Protein AF-A0A7W3N1C1-F1 (afdb_monomer_lite)

Organism: NCBI:txid1411118

pLDDT: mean 76.34, std 24.9, range [25.42, 98.81]

Secondary structure (DSSP, 8-state):
-------SEEE-TTTTGGGGTSHHHHHHHHHHHHHHHHHTTT----TT-----SSPPS--SEEE-S--SGGGEEEESS-EEE--GGG-EEE-HHHHHHHHHHHHTT--SSGGG--TTHHHHHHHHHHHHT--HHHHHHHHHHHHHHHHHHHHHHHHHHHTT-TTHHHHHHHHHHHHHHHHHHS-PPP------PPPP------------------------

Radius of gyration: 26.87 Å; chains: 1; bounding box: 92×45×70 Å

Structure (mmCIF, N/CA/C/O backbone):
data_AF-A0A7W3N1C1-F1
#
_entry.id   AF-A0A7W3N1C1-F1
#
loop_
_atom_site.group_PDB
_atom_site.id
_atom_site.type_symbol
_atom_site.label_atom_id
_atom_site.label_alt_id
_atom_site.label_comp_id
_atom_site.label_asym_id
_atom_site.label_entity_id
_atom_site.label_seq_id
_atom_site.pdbx_PDB_ins_code
_atom_site.Cartn_x
_atom_site.Cartn_y
_atom_site.Cartn_z
_atom_site.occupancy
_atom_site.B_iso_or_equiv
_atom_site.auth_seq_id
_atom_site.auth_comp_id
_atom_site.auth_asym_id
_atom_site.auth_atom_id
_atom_site.pdbx_PDB_model_num
ATOM 1 N N . MET A 1 1 ? 4.372 27.132 13.891 1.00 33.16 1 MET A N 1
ATOM 2 C CA . MET A 1 1 ? 5.657 26.559 14.343 1.00 33.16 1 MET A CA 1
ATOM 3 C C . MET A 1 1 ? 5.357 25.175 14.924 1.00 33.16 1 MET A C 1
ATOM 5 O O . MET A 1 1 ? 4.845 25.101 16.029 1.00 33.16 1 MET A O 1
ATOM 9 N N . LYS A 1 2 ? 5.502 24.094 14.142 1.00 36.19 2 LYS A N 1
ATOM 10 C CA . LYS A 1 2 ? 5.253 22.709 14.596 1.00 36.19 2 LYS A CA 1
ATOM 11 C C . LYS A 1 2 ? 6.600 21.995 14.702 1.00 36.19 2 LYS A C 1
ATOM 13 O O . LYS A 1 2 ? 7.108 21.492 13.707 1.00 36.19 2 LYS A O 1
ATOM 18 N N . TYR A 1 3 ? 7.174 21.995 15.900 1.00 29.88 3 TYR A N 1
ATOM 19 C CA . TYR A 1 3 ? 8.257 21.087 16.256 1.00 29.88 3 TYR A CA 1
ATOM 20 C C . TYR A 1 3 ? 7.619 19.753 16.631 1.00 29.88 3 TYR A C 1
ATOM 22 O O . TYR A 1 3 ? 7.054 19.606 17.710 1.00 29.88 3 TYR A O 1
ATOM 30 N N . TRP A 1 4 ? 7.661 18.802 15.710 1.00 36.09 4 TRP A N 1
ATOM 31 C CA . TRP A 1 4 ? 7.607 17.394 16.064 1.00 36.09 4 TRP A CA 1
ATOM 32 C C . TRP A 1 4 ? 9.065 16.941 16.127 1.00 36.09 4 TRP A C 1
ATOM 34 O O . TRP A 1 4 ? 9.872 17.343 15.286 1.00 36.09 4 TRP A O 1
ATOM 44 N N . ALA A 1 5 ? 9.430 16.195 17.167 1.00 37.00 5 ALA A N 1
ATOM 45 C CA . ALA A 1 5 ? 10.731 15.553 17.228 1.00 37.00 5 ALA A CA 1
ATOM 46 C C . ALA A 1 5 ? 10.927 14.781 15.920 1.00 37.00 5 ALA A C 1
ATOM 48 O O . ALA A 1 5 ? 10.091 13.948 15.579 1.00 37.00 5 ALA A O 1
ATOM 49 N N . SER A 1 6 ? 11.979 15.119 15.173 1.00 43.28 6 SER A N 1
ATOM 50 C CA . SER A 1 6 ? 12.334 14.418 13.945 1.00 43.28 6 SER A CA 1
ATOM 51 C C . SER A 1 6 ? 12.502 12.942 14.322 1.00 43.28 6 SER A C 1
ATOM 53 O O . SER A 1 6 ? 13.431 12.639 15.074 1.00 43.28 6 SER A O 1
ATOM 55 N N . PRO A 1 7 ? 11.635 12.011 13.889 1.00 52.56 7 PRO A N 1
ATOM 56 C CA . PRO A 1 7 ? 11.903 10.603 14.046 1.00 52.56 7 PRO A CA 1
ATOM 57 C C . PRO A 1 7 ? 13.219 10.403 13.320 1.00 52.56 7 PRO A C 1
ATOM 59 O O . PRO A 1 7 ? 13.441 10.957 12.239 1.00 52.56 7 PRO A O 1
ATOM 62 N N . SER A 1 8 ? 14.129 9.685 13.952 1.00 69.62 8 SER A N 1
ATOM 63 C CA . SER A 1 8 ? 15.414 9.309 13.382 1.00 69.62 8 SER A CA 1
ATOM 64 C C . SER A 1 8 ? 15.193 8.320 12.230 1.00 69.62 8 SER A C 1
ATOM 66 O O . SER A 1 8 ? 15.495 7.132 12.324 1.00 69.62 8 SER A O 1
ATOM 68 N N . GLY A 1 9 ? 14.597 8.802 11.139 1.00 70.62 9 GLY A N 1
ATOM 69 C CA . GLY A 1 9 ? 14.209 8.032 9.973 1.00 70.62 9 GLY A CA 1
ATOM 70 C C . GLY A 1 9 ? 14.192 8.882 8.710 1.00 70.62 9 GLY A C 1
ATOM 71 O O . GLY A 1 9 ? 14.022 10.098 8.743 1.00 70.62 9 GLY A O 1
ATOM 72 N N . THR A 1 10 ? 14.413 8.227 7.577 1.00 82.94 10 THR A N 1
ATOM 73 C CA . THR A 1 10 ? 14.487 8.854 6.255 1.00 82.94 10 THR A CA 1
ATOM 74 C C . THR A 1 10 ? 13.335 8.351 5.399 1.00 82.94 10 THR A C 1
ATOM 76 O O . THR A 1 10 ? 13.026 7.157 5.421 1.00 82.94 10 THR A O 1
ATOM 79 N N . VAL A 1 11 ? 12.709 9.247 4.633 1.00 83.69 11 VAL A N 1
ATOM 80 C CA . VAL A 1 11 ? 11.748 8.847 3.598 1.00 83.69 11 VAL A CA 1
ATOM 81 C C . VAL A 1 11 ? 12.468 7.946 2.596 1.00 83.69 11 VAL A C 1
ATOM 83 O O . VAL A 1 11 ? 13.569 8.258 2.143 1.00 83.69 11 VAL A O 1
ATOM 86 N N . VAL A 1 12 ? 11.873 6.797 2.280 1.00 78.44 12 VAL A N 1
ATOM 87 C CA . VAL A 1 12 ? 12.516 5.792 1.422 1.00 78.44 12 VAL A CA 1
ATOM 88 C C . VAL A 1 12 ? 12.690 6.314 -0.006 1.00 78.44 12 VAL A C 1
ATOM 90 O O . VAL A 1 12 ? 13.701 6.043 -0.653 1.00 78.44 12 VAL A O 1
ATOM 93 N N . TRP A 1 13 ? 11.738 7.100 -0.502 1.00 80.06 13 TRP A N 1
ATOM 94 C CA . TRP A 1 13 ? 11.854 7.757 -1.800 1.00 80.06 13 TRP A CA 1
ATOM 95 C C . TRP A 1 13 ? 12.536 9.138 -1.719 1.00 80.06 13 TRP A C 1
ATOM 97 O O . TRP A 1 13 ? 12.249 9.914 -0.818 1.00 80.06 13 TRP A O 1
ATOM 107 N N . SER A 1 14 ? 13.363 9.553 -2.682 1.00 77.00 14 SER A N 1
ATOM 108 C CA . SER A 1 14 ? 13.967 8.766 -3.774 1.00 77.00 14 SER A CA 1
ATOM 109 C C . SER A 1 14 ? 15.296 8.130 -3.379 1.00 77.00 14 SER A C 1
ATOM 111 O O . SER A 1 14 ? 15.694 7.119 -3.954 1.00 77.00 14 SER A O 1
ATOM 113 N N . ASP A 1 15 ? 15.974 8.726 -2.406 1.00 77.00 15 ASP A N 1
ATOM 114 C CA . ASP A 1 15 ? 17.417 8.559 -2.216 1.00 77.00 15 ASP A CA 1
ATOM 115 C C . ASP A 1 15 ? 17.773 7.261 -1.495 1.00 77.00 15 ASP A C 1
ATOM 117 O O . ASP A 1 15 ? 18.935 6.866 -1.464 1.00 77.00 15 ASP A O 1
ATOM 121 N N . ARG A 1 16 ? 16.767 6.594 -0.921 1.00 80.69 16 ARG A N 1
ATOM 122 C CA . ARG A 1 16 ? 16.904 5.371 -0.131 1.00 80.69 16 ARG A CA 1
ATOM 123 C C . ARG A 1 16 ? 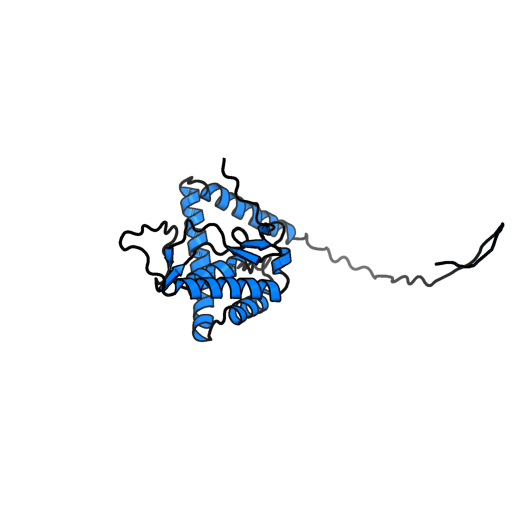16.107 4.203 -0.717 1.00 80.69 16 ARG A C 1
ATOM 125 O O . ARG A 1 16 ? 15.766 3.252 -0.014 1.00 80.69 16 ARG A O 1
ATOM 132 N N . PHE A 1 17 ? 15.789 4.247 -2.014 1.00 84.06 17 PHE A N 1
ATOM 133 C CA . PHE A 1 17 ? 15.077 3.147 -2.674 1.00 84.06 17 PHE A CA 1
ATOM 134 C C . PHE A 1 17 ? 15.921 1.859 -2.724 1.00 84.06 17 PHE A C 1
ATOM 136 O O . PHE A 1 17 ? 15.368 0.762 -2.777 1.00 84.06 17 PHE A O 1
ATOM 143 N N . ASP A 1 18 ? 17.250 1.973 -2.614 1.00 86.50 18 ASP A N 1
ATOM 144 C CA . ASP A 1 18 ? 18.194 0.859 -2.446 1.00 86.50 18 ASP A CA 1
ATOM 145 C C . ASP A 1 18 ? 17.849 -0.028 -1.239 1.00 86.50 18 ASP A C 1
ATOM 147 O O . ASP A 1 18 ? 18.043 -1.244 -1.278 1.00 86.50 18 ASP A O 1
ATOM 151 N N . LEU A 1 19 ? 17.241 0.544 -0.191 1.00 87.06 19 LEU A N 1
ATOM 152 C CA . LEU A 1 19 ? 16.773 -0.226 0.958 1.00 87.06 19 LEU A CA 1
ATOM 153 C C . LEU A 1 19 ? 15.735 -1.277 0.552 1.00 87.06 19 LEU A C 1
ATOM 155 O O . LEU A 1 19 ? 15.602 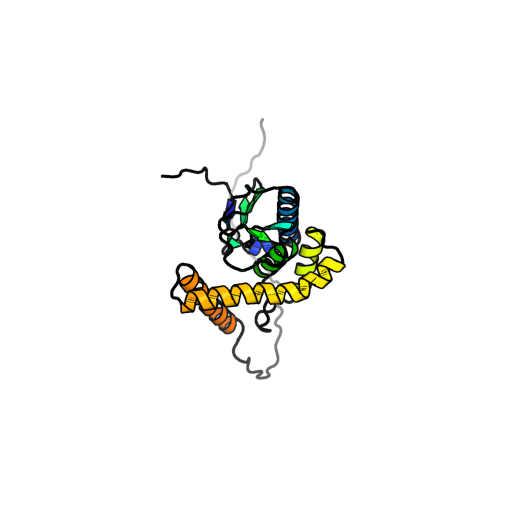-2.285 1.237 1.00 87.06 19 LEU A O 1
ATOM 159 N N . LEU A 1 20 ? 15.000 -1.077 -0.537 1.00 90.12 20 LEU A N 1
ATOM 160 C CA . LEU A 1 20 ? 13.993 -2.023 -1.006 1.00 90.12 20 LEU A CA 1
ATOM 161 C C . LEU A 1 20 ? 14.576 -3.087 -1.941 1.00 90.12 20 LEU A C 1
ATOM 163 O O . LEU A 1 20 ? 13.880 -4.053 -2.249 1.00 90.12 20 LEU A O 1
ATOM 167 N N . GLU A 1 21 ? 15.829 -2.965 -2.387 1.00 89.19 21 GLU A N 1
ATOM 168 C CA . GLU A 1 21 ? 16.465 -3.971 -3.251 1.00 89.19 21 GLU A CA 1
ATOM 169 C C . GLU A 1 21 ? 16.647 -5.304 -2.511 1.00 89.19 21 GLU A C 1
ATOM 171 O O . GLU A 1 21 ? 16.457 -6.370 -3.095 1.00 89.19 21 GLU A O 1
ATOM 176 N N . LEU A 1 22 ? 16.886 -5.257 -1.196 1.00 93.69 22 LEU A N 1
ATOM 177 C CA . LEU A 1 22 ? 16.999 -6.446 -0.353 1.00 93.69 22 LEU A CA 1
ATOM 178 C C . LEU A 1 22 ? 15.626 -7.127 -0.144 1.00 93.69 22 LEU A C 1
ATOM 180 O O . LEU A 1 22 ? 14.725 -6.510 0.437 1.00 93.69 22 LEU A O 1
ATOM 184 N N . PRO A 1 23 ? 15.457 -8.420 -0.499 1.00 95.75 23 PRO A N 1
ATOM 185 C CA . PRO A 1 23 ? 14.167 -9.112 -0.401 1.00 95.75 23 PRO A CA 1
ATOM 186 C C . PRO A 1 23 ? 13.537 -9.085 0.996 1.00 95.75 23 PRO A C 1
ATOM 188 O O . PRO A 1 23 ? 12.331 -8.904 1.137 1.00 95.75 23 PRO A O 1
ATOM 191 N N . TRP A 1 24 ? 14.340 -9.203 2.055 1.00 96.69 24 TRP A N 1
ATOM 192 C CA . TRP A 1 24 ? 13.834 -9.200 3.431 1.00 96.69 24 TRP A CA 1
ATOM 193 C C . TRP A 1 24 ? 13.277 -7.836 3.868 1.00 96.69 24 TRP A C 1
ATOM 195 O O . TRP A 1 24 ? 12.390 -7.784 4.723 1.00 96.69 24 TRP A O 1
ATOM 205 N N . ARG A 1 25 ? 13.758 -6.734 3.274 1.00 96.12 25 ARG A N 1
ATOM 206 C CA . ARG A 1 25 ? 13.229 -5.384 3.514 1.00 96.12 25 ARG A CA 1
ATOM 207 C C . ARG A 1 25 ? 11.927 -5.161 2.763 1.00 96.12 25 ARG A C 1
ATOM 209 O O . ARG A 1 25 ? 10.992 -4.621 3.342 1.00 96.12 25 ARG A O 1
ATOM 216 N N . LEU A 1 26 ? 11.815 -5.670 1.537 1.00 97.31 26 LEU A N 1
ATOM 217 C CA . LEU A 1 26 ? 10.533 -5.718 0.831 1.00 97.31 26 LEU A CA 1
ATOM 218 C C . LEU A 1 26 ? 9.497 -6.543 1.614 1.00 97.31 26 LEU A C 1
ATOM 220 O O . LEU A 1 26 ? 8.369 -6.102 1.812 1.00 97.31 26 LEU A O 1
ATOM 224 N N . ALA A 1 27 ? 9.904 -7.699 2.142 1.00 98.38 27 ALA A N 1
ATOM 225 C CA . ALA A 1 27 ? 9.063 -8.515 3.012 1.00 98.38 27 ALA A CA 1
ATOM 226 C C . ALA A 1 27 ? 8.663 -7.778 4.307 1.00 98.38 27 ALA A C 1
ATOM 228 O O . ALA A 1 27 ? 7.548 -7.947 4.794 1.00 98.38 27 ALA A O 1
ATOM 229 N N . ARG A 1 28 ? 9.546 -6.935 4.865 1.00 97.94 28 ARG A N 1
ATOM 230 C CA . ARG A 1 28 ? 9.226 -6.079 6.020 1.00 97.94 28 ARG A CA 1
ATOM 231 C C . ARG A 1 28 ? 8.132 -5.064 5.690 1.00 97.94 28 ARG A C 1
ATOM 233 O O . ARG A 1 28 ? 7.250 -4.879 6.518 1.00 97.94 28 ARG A O 1
ATOM 240 N N . VAL A 1 29 ? 8.159 -4.451 4.504 1.00 98.12 29 VAL A N 1
ATOM 241 C CA . VAL A 1 29 ? 7.079 -3.556 4.047 1.00 98.12 29 VAL A CA 1
ATOM 242 C C . VAL A 1 29 ? 5.757 -4.310 3.965 1.00 98.12 29 VAL A C 1
ATOM 244 O O . VAL A 1 29 ? 4.761 -3.851 4.510 1.00 98.12 29 VAL A O 1
ATOM 247 N N . ALA A 1 30 ? 5.752 -5.484 3.332 1.00 98.69 30 ALA A N 1
ATOM 248 C CA . ALA A 1 30 ? 4.547 -6.296 3.196 1.00 98.69 30 ALA A CA 1
ATOM 249 C C . ALA A 1 30 ? 3.935 -6.669 4.559 1.00 98.69 30 ALA A C 1
ATOM 251 O O . ALA A 1 30 ? 2.723 -6.552 4.732 1.00 98.69 30 ALA A O 1
ATOM 252 N N . ARG A 1 31 ? 4.772 -7.033 5.542 1.00 98.75 31 ARG A N 1
ATOM 253 C CA . ARG A 1 31 ? 4.332 -7.276 6.926 1.00 98.75 31 ARG A CA 1
ATOM 254 C C . ARG A 1 31 ? 3.796 -6.018 7.601 1.00 98.75 31 ARG A C 1
ATOM 256 O O . ARG A 1 31 ? 2.713 -6.071 8.150 1.00 98.75 31 ARG A O 1
ATOM 263 N N . LEU A 1 32 ? 4.474 -4.876 7.473 1.00 98.56 32 LEU A N 1
ATOM 264 C CA . LEU A 1 32 ? 3.987 -3.612 8.038 1.00 98.56 32 LEU A CA 1
ATOM 265 C C . LEU A 1 32 ? 2.601 -3.231 7.489 1.00 98.56 32 LEU A C 1
ATOM 267 O O . LEU A 1 32 ? 1.739 -2.768 8.229 1.00 98.56 32 LEU A O 1
ATOM 271 N N . ILE A 1 33 ? 2.373 -3.453 6.193 1.00 98.69 33 ILE A N 1
ATOM 272 C CA . ILE A 1 33 ? 1.066 -3.225 5.565 1.00 98.69 33 ILE A CA 1
ATOM 273 C C . ILE A 1 33 ? 0.031 -4.236 6.079 1.00 98.69 33 ILE A C 1
ATOM 275 O O . ILE A 1 33 ? -1.133 -3.886 6.264 1.00 98.69 33 ILE A O 1
ATOM 279 N N . ARG A 1 34 ? 0.425 -5.494 6.307 1.00 98.69 34 ARG A N 1
ATOM 280 C CA . ARG A 1 34 ? -0.449 -6.506 6.911 1.00 98.69 34 ARG A CA 1
ATOM 281 C C . ARG A 1 34 ? -0.849 -6.117 8.335 1.00 98.69 34 ARG A C 1
ATOM 283 O O . ARG A 1 34 ? -2.043 -6.116 8.615 1.00 98.69 34 ARG A O 1
ATOM 290 N N . ASP A 1 35 ? 0.118 -5.726 9.160 1.00 98.44 35 ASP A N 1
ATOM 291 C CA . ASP A 1 35 ? -0.080 -5.302 10.549 1.00 98.44 35 ASP A CA 1
ATOM 292 C C . ASP A 1 35 ? -1.028 -4.098 10.624 1.00 98.44 35 ASP A C 1
ATOM 294 O O . ASP A 1 35 ? -1.960 -4.088 11.425 1.00 98.44 35 ASP A O 1
ATOM 298 N N . PHE A 1 36 ? -0.842 -3.109 9.741 1.00 98.31 36 PHE A N 1
ATOM 299 C CA . PHE A 1 36 ? -1.768 -1.985 9.605 1.00 98.31 36 PHE A CA 1
ATOM 300 C C . PHE A 1 36 ? -3.189 -2.462 9.293 1.00 98.31 36 PHE A C 1
ATOM 302 O O . PHE A 1 36 ? -4.124 -2.112 10.009 1.00 98.31 36 PHE A O 1
ATOM 309 N N . HIS A 1 37 ? -3.356 -3.266 8.243 1.00 98.50 37 HIS A N 1
ATOM 310 C CA . HIS A 1 37 ? -4.677 -3.727 7.837 1.00 98.50 37 HIS A CA 1
ATOM 311 C C . HIS A 1 37 ? -5.359 -4.586 8.913 1.00 98.50 37 HIS A C 1
ATOM 313 O O . HIS A 1 37 ? -6.572 -4.508 9.069 1.00 98.50 37 HIS A O 1
ATOM 319 N N . ASP A 1 38 ? -4.607 -5.410 9.649 1.00 98.38 38 ASP A N 1
ATOM 320 C CA . ASP A 1 38 ? -5.130 -6.166 10.792 1.00 98.38 38 ASP A CA 1
ATOM 321 C C . ASP A 1 38 ? -5.580 -5.226 11.920 1.00 98.38 38 ASP A C 1
ATOM 323 O O . ASP A 1 38 ? -6.663 -5.412 12.467 1.00 98.38 38 ASP A O 1
ATOM 327 N N . ALA A 1 39 ? -4.817 -4.168 12.211 1.00 97.56 39 ALA A N 1
ATOM 328 C CA . ALA A 1 39 ? -5.166 -3.192 13.243 1.00 97.56 39 ALA A CA 1
ATOM 329 C C . ALA A 1 39 ? -6.441 -2.386 12.932 1.00 97.56 39 ALA A C 1
ATOM 331 O O . ALA A 1 39 ? -7.140 -1.975 13.856 1.00 97.56 39 ALA A O 1
ATOM 332 N N . VAL A 1 40 ? -6.753 -2.149 11.652 1.00 97.00 40 VAL A N 1
ATOM 333 C CA . VAL A 1 40 ? -7.957 -1.399 11.242 1.00 97.00 40 VAL A CA 1
ATOM 334 C C . VAL A 1 40 ? -9.148 -2.278 10.870 1.00 97.00 40 VAL A C 1
ATOM 336 O O . VAL A 1 40 ? -10.197 -1.739 10.528 1.00 97.00 40 VAL A O 1
ATOM 339 N N . GLN A 1 41 ? -9.015 -3.605 10.939 1.00 97.19 41 GLN A N 1
ATOM 340 C CA . GLN A 1 41 ? -10.057 -4.546 10.514 1.00 97.19 41 GLN A CA 1
ATOM 341 C C . GLN A 1 41 ? -11.387 -4.333 11.250 1.00 97.19 41 GLN A C 1
ATOM 343 O O . GLN A 1 41 ? -12.447 -4.410 10.635 1.00 97.19 41 GLN A O 1
ATOM 348 N N . ASP A 1 42 ? -11.312 -4.024 12.544 1.00 95.38 42 ASP A N 1
ATOM 349 C CA . ASP A 1 42 ? -12.478 -3.843 13.415 1.00 95.38 42 ASP A CA 1
ATOM 350 C C . ASP A 1 42 ? -12.719 -2.365 13.769 1.00 95.38 42 ASP A C 1
ATOM 352 O O . ASP A 1 42 ? -13.533 -2.029 14.636 1.00 95.38 42 ASP A O 1
ATOM 356 N N . PHE A 1 43 ? -12.006 -1.446 13.110 1.00 95.38 43 PHE A N 1
ATOM 357 C CA . PHE A 1 43 ? -12.184 -0.019 13.337 1.00 95.38 43 PHE A CA 1
ATOM 358 C C . PHE A 1 43 ? -13.501 0.460 12.722 1.00 95.38 43 PHE A C 1
ATOM 360 O O . PHE A 1 43 ? -13.684 0.453 11.505 1.00 95.38 43 PHE A O 1
ATOM 367 N N . THR A 1 44 ? -14.408 0.941 13.570 1.00 94.50 44 THR A N 1
ATOM 368 C CA . THR A 1 44 ? -15.656 1.571 13.129 1.00 94.50 44 THR A CA 1
ATOM 369 C C . THR A 1 44 ? -15.488 3.093 13.127 1.00 94.50 44 THR A C 1
ATOM 371 O O . THR A 1 44 ? -15.334 3.682 14.201 1.00 94.50 44 THR A O 1
ATOM 374 N N . PRO A 1 45 ? -15.514 3.758 11.958 1.00 93.31 45 PRO A N 1
ATOM 375 C CA . PRO A 1 45 ? -15.464 5.212 11.901 1.00 93.31 45 PRO A CA 1
ATOM 376 C C . PRO A 1 45 ? -16.766 5.832 12.443 1.00 93.31 45 PRO A C 1
ATOM 378 O O . PRO A 1 45 ? -17.816 5.184 12.413 1.00 93.31 45 PRO A O 1
ATOM 381 N N . PRO A 1 46 ? -16.739 7.101 12.890 1.00 94.94 46 PRO A N 1
ATOM 382 C CA . PRO A 1 46 ? -17.955 7.840 13.214 1.00 94.94 46 PRO A CA 1
ATOM 383 C C . PRO A 1 46 ? -18.969 7.810 12.054 1.00 94.94 46 PRO A C 1
ATOM 385 O O . PRO A 1 46 ? -18.553 7.896 10.895 1.00 94.94 46 PRO A O 1
ATOM 388 N N . PRO A 1 47 ? -20.287 7.733 12.322 1.00 92.69 47 PRO A N 1
ATOM 389 C CA . PRO A 1 47 ? -21.309 7.681 11.269 1.00 92.69 47 PRO A CA 1
ATOM 390 C C . PRO A 1 47 ? -21.296 8.879 10.308 1.00 92.69 47 PRO A C 1
ATOM 392 O O . PRO A 1 47 ? -21.765 8.776 9.178 1.00 92.69 47 PRO A O 1
ATOM 395 N N . ASP A 1 48 ? -20.770 10.018 10.756 1.00 95.25 48 ASP A N 1
ATOM 396 C CA . ASP A 1 48 ? -20.651 11.267 10.007 1.00 95.25 48 ASP A CA 1
ATOM 397 C C . ASP A 1 48 ? -19.247 11.496 9.416 1.00 95.25 48 ASP A C 1
ATOM 399 O O . ASP A 1 48 ? -18.960 12.583 8.902 1.00 95.25 48 ASP A O 1
ATOM 403 N N . ALA A 1 49 ? -18.375 10.480 9.456 1.00 93.81 49 ALA A N 1
ATOM 404 C CA . ALA A 1 49 ? -17.040 10.545 8.877 1.00 93.81 49 ALA A CA 1
ATOM 405 C C . ALA A 1 49 ? -17.098 10.915 7.388 1.00 93.81 49 ALA A C 1
ATOM 407 O O . ALA A 1 49 ? -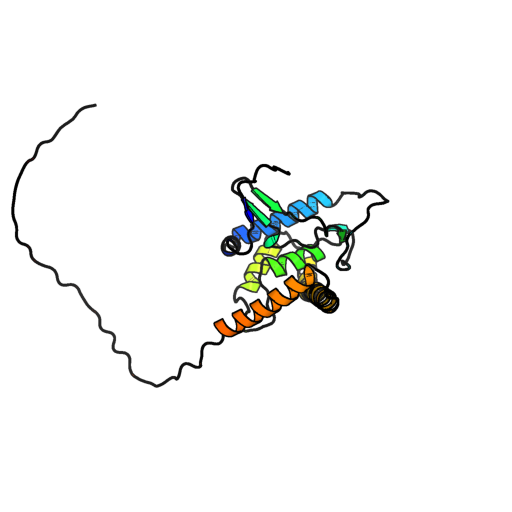17.842 10.337 6.591 1.00 93.81 49 ALA A O 1
ATOM 408 N N . ARG A 1 50 ? -16.270 11.888 7.001 1.00 93.38 50 ARG A N 1
ATOM 409 C CA . ARG A 1 50 ? -16.152 12.361 5.620 1.00 93.38 50 ARG A CA 1
ATOM 410 C C . ARG A 1 50 ? -14.806 11.959 5.055 1.00 93.38 50 ARG A C 1
ATOM 412 O O . ARG A 1 50 ? -13.769 12.289 5.621 1.00 93.38 50 ARG A O 1
ATOM 419 N N . TRP A 1 51 ? -14.841 11.302 3.906 1.00 92.56 51 TRP A N 1
ATOM 420 C CA . TRP A 1 51 ? -13.655 10.743 3.273 1.00 92.56 51 TRP A CA 1
ATOM 421 C C . TRP A 1 51 ? -13.227 11.573 2.076 1.00 92.56 51 TRP A C 1
ATOM 423 O O . TRP A 1 51 ? -14.040 11.920 1.217 1.00 92.56 51 TRP A O 1
ATOM 433 N N . ARG A 1 52 ? -11.924 11.828 1.973 1.00 87.50 52 ARG A N 1
ATOM 434 C CA . ARG A 1 52 ? -11.318 12.404 0.774 1.00 87.50 52 ARG A CA 1
ATOM 435 C C . ARG A 1 52 ? -10.954 11.286 -0.208 1.00 87.50 52 ARG A C 1
ATOM 437 O O . ARG A 1 52 ? -9.790 11.075 -0.532 1.00 87.50 52 ARG A O 1
ATOM 444 N N . ALA A 1 53 ? -11.962 10.557 -0.681 1.00 85.75 53 ALA A N 1
ATOM 445 C CA . ALA A 1 53 ? -11.775 9.468 -1.635 1.00 85.75 53 ALA A CA 1
ATOM 446 C C . ALA A 1 53 ? -11.436 10.023 -3.032 1.00 85.75 53 ALA A C 1
ATOM 448 O O . ALA A 1 53 ? -12.317 10.271 -3.852 1.00 85.75 53 ALA A O 1
ATOM 449 N N . LEU A 1 54 ? -10.144 10.252 -3.290 1.00 83.81 54 LEU A N 1
ATOM 450 C CA . LEU A 1 54 ? -9.648 10.806 -4.560 1.00 83.81 54 LEU A CA 1
ATOM 451 C C . LEU A 1 54 ? -9.926 9.885 -5.754 1.00 83.81 54 LEU A C 1
ATOM 453 O O . LEU A 1 54 ? -10.158 10.352 -6.867 1.00 83.81 54 LEU A O 1
ATOM 457 N N . ILE A 1 55 ? -9.890 8.575 -5.511 1.00 85.94 55 ILE A N 1
ATOM 458 C CA . ILE A 1 55 ? -10.171 7.530 -6.489 1.00 85.94 55 ILE A CA 1
ATOM 459 C C . ILE A 1 55 ? -11.184 6.580 -5.846 1.00 85.94 55 ILE A C 1
ATOM 461 O O . ILE A 1 55 ? -10.928 6.131 -4.726 1.00 85.94 55 ILE A O 1
ATOM 465 N N . PRO A 1 56 ? -12.298 6.241 -6.521 1.00 83.50 56 PRO A N 1
ATOM 466 C CA . PRO A 1 56 ? -13.221 5.223 -6.030 1.00 83.50 56 PRO A CA 1
ATOM 467 C C . PRO A 1 56 ? -12.488 3.898 -5.781 1.00 83.50 56 PRO A C 1
ATOM 469 O O . PRO A 1 56 ? -11.862 3.357 -6.695 1.00 83.50 56 PRO A O 1
ATOM 472 N N . ALA A 1 57 ? -12.542 3.397 -4.546 1.00 81.81 57 ALA A N 1
ATOM 473 C CA . ALA A 1 57 ? -11.931 2.129 -4.163 1.00 81.81 57 ALA A CA 1
ATOM 474 C C . ALA A 1 57 ? -12.892 0.949 -4.387 1.00 81.81 57 ALA A C 1
ATOM 476 O O . ALA A 1 57 ? -14.108 1.093 -4.272 1.00 81.81 57 ALA A O 1
ATOM 477 N N . GLU A 1 58 ? -12.345 -0.232 -4.690 1.00 82.38 58 GLU A N 1
ATOM 478 C CA . GLU A 1 58 ? -13.108 -1.487 -4.649 1.00 82.38 58 GLU A CA 1
ATOM 479 C C . GLU A 1 58 ? -13.216 -1.972 -3.190 1.00 82.38 58 GLU A C 1
ATOM 481 O O . GLU A 1 58 ? -12.197 -2.094 -2.501 1.00 82.38 58 GLU A O 1
ATOM 486 N N . GLY A 1 59 ? -14.430 -2.311 -2.745 1.00 86.00 59 GLY A N 1
ATOM 487 C CA . GLY A 1 59 ? -14.698 -2.856 -1.410 1.00 86.00 59 GLY A CA 1
ATOM 488 C C . GLY A 1 59 ? -15.037 -1.796 -0.359 1.00 86.00 59 GLY A C 1
ATOM 489 O O . GLY A 1 59 ? -15.566 -0.736 -0.683 1.00 86.00 59 GLY A O 1
ATOM 490 N N . GLY A 1 60 ? -14.780 -2.121 0.906 1.00 88.19 60 GLY A N 1
ATOM 491 C CA . GLY A 1 60 ? -15.151 -1.295 2.064 1.00 88.19 60 GLY A CA 1
ATOM 492 C C . GLY A 1 60 ? -15.005 -2.026 3.399 1.00 88.19 60 GLY A C 1
ATOM 493 O O . GLY A 1 60 ? -15.634 -1.648 4.380 1.00 88.19 60 GLY A O 1
ATOM 494 N N . ASP A 1 61 ? -14.225 -3.106 3.403 1.00 91.31 61 ASP A N 1
ATOM 495 C CA . ASP A 1 61 ? -13.955 -3.988 4.536 1.00 91.31 61 ASP A CA 1
ATOM 496 C C . ASP A 1 61 ? -12.988 -3.372 5.550 1.00 91.31 61 ASP A C 1
ATOM 498 O O . ASP A 1 61 ? -12.954 -3.822 6.690 1.00 91.31 61 ASP A O 1
ATOM 502 N N . ILE A 1 62 ? -12.229 -2.347 5.151 1.00 96.50 62 ILE A N 1
ATOM 503 C CA . ILE A 1 62 ? -11.334 -1.590 6.028 1.00 96.50 62 ILE A CA 1
ATOM 504 C C . ILE A 1 62 ? -11.316 -0.104 5.657 1.00 96.50 62 ILE A C 1
ATOM 506 O O . ILE A 1 62 ? -11.698 0.291 4.551 1.00 96.50 62 ILE A O 1
ATOM 510 N N . ILE A 1 63 ? -10.774 0.725 6.551 1.00 96.56 63 ILE A N 1
ATOM 511 C CA . ILE A 1 63 ? -10.266 2.047 6.172 1.00 96.56 63 ILE A CA 1
ATOM 512 C C . ILE A 1 63 ? -8.865 1.857 5.585 1.00 96.56 63 ILE A C 1
ATOM 514 O O . ILE A 1 63 ? -7.886 1.714 6.315 1.00 96.56 63 ILE A O 1
ATOM 518 N N . ALA A 1 64 ? -8.787 1.808 4.257 1.00 96.69 64 ALA A N 1
ATOM 519 C CA . ALA A 1 64 ? -7.533 1.701 3.523 1.00 96.69 64 ALA A CA 1
ATOM 520 C C . ALA A 1 64 ? -6.783 3.039 3.540 1.00 96.69 64 ALA A C 1
ATOM 522 O O . ALA A 1 64 ? -7.393 4.108 3.620 1.00 96.69 64 ALA A O 1
ATOM 523 N N . HIS A 1 65 ? -5.460 2.993 3.413 1.00 96.50 65 HIS A N 1
ATOM 524 C CA . HIS A 1 65 ? -4.624 4.189 3.326 1.00 96.50 65 HIS A CA 1
ATOM 525 C C . HIS A 1 65 ? -4.689 4.820 1.926 1.00 96.50 65 HIS A C 1
ATOM 527 O O . HIS A 1 65 ? -4.553 6.034 1.791 1.00 96.50 65 HIS A O 1
ATOM 533 N N . ASN A 1 66 ? -4.910 4.017 0.878 1.00 94.50 66 ASN A N 1
ATOM 534 C CA . ASN A 1 66 ? -5.045 4.410 -0.535 1.00 94.50 66 ASN A CA 1
ATOM 535 C C . ASN A 1 66 ? -3.798 5.009 -1.209 1.00 94.50 66 ASN A C 1
ATOM 537 O O . ASN A 1 66 ? -3.807 5.139 -2.438 1.00 94.50 66 ASN A O 1
ATOM 541 N N . ASP A 1 67 ? -2.743 5.319 -0.450 1.00 93.56 67 ASP A N 1
ATOM 542 C CA . ASP A 1 67 ? -1.462 5.841 -0.944 1.00 93.56 67 ASP A CA 1
ATOM 543 C C . ASP A 1 67 ? -0.248 5.176 -0.261 1.00 93.56 67 ASP A C 1
ATOM 545 O O . ASP A 1 67 ? 0.763 5.813 0.037 1.00 93.56 67 ASP A O 1
ATOM 549 N N . LEU A 1 68 ? -0.331 3.865 0.005 1.00 95.75 68 LEU A N 1
ATOM 550 C CA . LEU A 1 68 ? 0.814 3.090 0.494 1.00 95.75 68 LEU A CA 1
ATOM 551 C C . LEU A 1 68 ? 1.905 3.026 -0.573 1.00 95.75 68 LEU A C 1
ATOM 553 O O . LEU A 1 68 ? 1.824 2.244 -1.518 1.00 95.75 68 LEU A O 1
ATOM 557 N N . ALA A 1 69 ? 2.951 3.828 -0.413 1.00 92.69 69 ALA A N 1
ATOM 558 C CA . ALA A 1 69 ? 4.016 3.938 -1.396 1.00 92.69 69 ALA A CA 1
ATOM 559 C C . ALA A 1 69 ? 5.366 4.304 -0.756 1.00 92.69 69 ALA A C 1
ATOM 561 O O . ALA A 1 69 ? 5.410 4.787 0.377 1.00 92.69 69 ALA A O 1
ATOM 562 N N . PRO A 1 70 ? 6.493 4.117 -1.471 1.00 92.31 70 PRO A N 1
ATOM 563 C CA . PRO A 1 70 ? 7.826 4.424 -0.949 1.00 92.31 70 PRO A CA 1
ATOM 564 C C . PRO A 1 70 ? 8.026 5.881 -0.503 1.00 92.31 70 PRO A C 1
ATOM 566 O O . PRO A 1 70 ? 8.852 6.137 0.369 1.00 92.31 70 PRO A O 1
ATOM 569 N N . TRP A 1 71 ? 7.299 6.839 -1.088 1.00 90.75 71 TRP A N 1
ATOM 570 C CA . TRP A 1 71 ? 7.354 8.252 -0.682 1.00 90.75 71 TRP A CA 1
ATOM 571 C C . TRP A 1 71 ? 6.624 8.544 0.630 1.00 90.75 71 TRP A C 1
ATOM 573 O O . TRP A 1 71 ? 6.934 9.541 1.270 1.00 90.75 71 TRP A O 1
ATOM 583 N N . ASN A 1 72 ? 5.755 7.635 1.067 1.00 95.38 72 ASN A N 1
ATOM 584 C CA . ASN A 1 72 ? 5.034 7.715 2.336 1.00 95.38 72 ASN A CA 1
ATOM 585 C C . ASN A 1 72 ? 5.595 6.758 3.394 1.00 95.38 72 ASN A C 1
ATOM 587 O O . ASN A 1 72 ? 5.029 6.629 4.475 1.00 95.38 72 ASN A O 1
ATOM 591 N N . LEU A 1 73 ? 6.710 6.081 3.103 1.00 94.81 73 LEU A N 1
ATOM 592 C CA . LEU A 1 73 ? 7.391 5.193 4.038 1.00 94.81 73 LEU A CA 1
ATOM 593 C C . LEU A 1 73 ? 8.610 5.895 4.637 1.00 94.81 73 LEU A C 1
ATOM 595 O O . LEU A 1 73 ? 9.558 6.227 3.922 1.00 94.81 73 LEU A O 1
ATOM 599 N N . VAL A 1 74 ? 8.619 6.049 5.958 1.00 93.75 74 VAL A N 1
ATOM 600 C CA . VAL A 1 74 ? 9.771 6.544 6.720 1.00 93.75 74 VAL A CA 1
ATOM 601 C C . VAL A 1 74 ? 10.469 5.359 7.377 1.00 93.75 74 VAL A C 1
ATOM 603 O O . VAL A 1 74 ? 9.872 4.650 8.187 1.00 93.75 74 VAL A O 1
ATOM 606 N N . ALA A 1 75 ? 11.737 5.138 7.036 1.00 92.38 75 ALA A N 1
ATOM 607 C CA . ALA A 1 75 ? 12.565 4.073 7.590 1.00 92.38 75 ALA A CA 1
ATOM 608 C C . ALA A 1 75 ? 13.576 4.649 8.587 1.00 92.38 75 ALA A C 1
ATOM 610 O O . ALA A 1 75 ? 14.456 5.420 8.203 1.00 92.38 75 ALA A O 1
ATOM 611 N N . GLY A 1 76 ? 13.469 4.258 9.856 1.00 90.00 76 GLY A N 1
ATOM 612 C CA . GLY A 1 76 ? 14.398 4.631 10.920 1.00 90.00 76 GLY A CA 1
ATOM 613 C C . GLY A 1 76 ? 14.949 3.430 11.678 1.00 90.00 76 GLY A C 1
ATOM 614 O O . GLY A 1 76 ? 14.531 2.288 11.466 1.00 90.00 76 GLY A O 1
ATOM 615 N N . GLU A 1 77 ? 15.891 3.696 12.581 1.00 86.62 77 GLU A N 1
ATOM 616 C CA . GLU A 1 77 ? 16.486 2.664 13.444 1.00 86.62 77 GLU A CA 1
ATOM 617 C C . GLU A 1 77 ? 15.446 2.051 14.389 1.00 86.62 77 GLU A C 1
ATOM 619 O O . GLU A 1 77 ? 15.430 0.842 14.608 1.00 86.62 77 GLU A O 1
ATOM 624 N N . GLN A 1 78 ? 14.528 2.883 14.889 1.00 87.31 78 GLN A N 1
ATOM 625 C CA . GLN A 1 78 ? 13.484 2.486 15.835 1.00 87.31 78 GLN A CA 1
ATOM 626 C C . GLN A 1 78 ? 12.291 1.782 15.177 1.00 87.31 78 GLN A C 1
ATOM 628 O O . GLN A 1 78 ? 11.468 1.185 15.865 1.00 87.31 78 GLN A O 1
ATOM 633 N N . GLY A 1 79 ? 12.158 1.847 13.851 1.00 91.50 79 GLY A N 1
ATOM 634 C CA . GLY A 1 79 ? 10.965 1.345 13.182 1.00 91.50 79 GLY A CA 1
ATOM 635 C C . GLY A 1 79 ? 10.762 1.925 11.793 1.00 91.50 79 GLY A C 1
ATOM 636 O O . GLY A 1 79 ? 11.430 2.870 11.381 1.00 91.50 79 GLY A O 1
ATOM 637 N N . TRP A 1 80 ? 9.849 1.305 11.050 1.00 95.06 80 TRP A N 1
ATOM 638 C CA . TRP A 1 80 ? 9.390 1.796 9.754 1.00 95.06 80 TRP A CA 1
ATOM 639 C C . TRP A 1 80 ? 7.927 2.188 9.916 1.00 95.06 80 TRP A C 1
ATOM 641 O O . TRP A 1 80 ? 7.178 1.428 10.529 1.00 95.06 80 TRP A O 1
ATOM 651 N N . VAL A 1 81 ? 7.534 3.350 9.404 1.00 95.12 81 VAL A N 1
ATOM 652 C CA . VAL A 1 81 ? 6.178 3.888 9.577 1.00 95.12 81 VAL A CA 1
ATOM 653 C C . VAL A 1 81 ? 5.640 4.452 8.271 1.00 95.12 81 VAL A C 1
ATOM 655 O O . VAL A 1 81 ? 6.398 5.010 7.474 1.00 95.12 81 VAL A O 1
ATOM 658 N N . PHE A 1 82 ? 4.330 4.316 8.075 1.00 96.94 82 PHE A N 1
ATOM 659 C CA . PHE A 1 82 ? 3.604 5.004 7.013 1.00 96.94 82 PHE A CA 1
ATOM 660 C C . PHE A 1 82 ? 3.071 6.352 7.503 1.00 96.94 82 PHE A C 1
ATOM 662 O O . PHE A 1 82 ? 2.629 6.487 8.648 1.00 96.94 82 PHE A O 1
ATOM 669 N N . ILE A 1 83 ? 3.140 7.348 6.628 1.00 94.25 83 ILE A N 1
ATOM 670 C CA . ILE A 1 83 ? 2.629 8.706 6.830 1.00 94.25 83 ILE A CA 1
ATOM 671 C C . ILE A 1 83 ? 1.673 9.073 5.689 1.00 94.25 83 ILE A C 1
ATOM 673 O O . ILE A 1 83 ? 1.524 8.313 4.746 1.00 94.25 83 ILE A O 1
ATOM 677 N N . ASP A 1 84 ? 1.096 10.273 5.753 1.00 92.56 84 ASP A N 1
ATOM 678 C CA . ASP A 1 84 ? 0.210 10.825 4.716 1.00 92.56 84 ASP A CA 1
ATOM 679 C C . ASP A 1 84 ? -1.155 10.121 4.601 1.00 92.56 84 ASP A C 1
ATOM 681 O O . ASP A 1 84 ? -1.550 9.551 3.589 1.00 92.56 84 ASP A O 1
ATOM 685 N N . TRP A 1 85 ? -1.903 10.180 5.703 1.00 94.62 85 TRP A N 1
ATOM 686 C CA . TRP A 1 85 ? -3.218 9.554 5.868 1.00 94.62 85 TRP A CA 1
ATOM 687 C C . TRP A 1 85 ? -4.382 10.364 5.268 1.00 94.62 85 TRP A C 1
ATOM 689 O O . TRP A 1 85 ? -5.543 10.057 5.530 1.00 94.62 85 TRP A O 1
ATOM 699 N N . ASP A 1 86 ? -4.114 11.430 4.511 1.00 91.19 86 ASP A N 1
ATOM 700 C CA . ASP A 1 86 ? -5.144 12.379 4.069 1.00 91.19 86 ASP A CA 1
ATOM 701 C C . ASP A 1 86 ? -6.123 11.792 3.031 1.00 91.19 86 ASP A C 1
ATOM 703 O O . ASP A 1 86 ? -7.262 12.252 2.922 1.00 91.19 86 ASP A O 1
ATOM 707 N N . ALA A 1 87 ? -5.690 10.757 2.306 1.00 91.69 87 ALA A N 1
ATOM 708 C CA . ALA A 1 87 ? -6.470 9.984 1.344 1.00 91.69 87 ALA A CA 1
ATOM 709 C C . ALA A 1 87 ? -7.074 8.698 1.939 1.00 91.69 87 ALA A C 1
ATOM 711 O O . ALA A 1 87 ? -7.701 7.917 1.209 1.00 91.69 87 ALA A O 1
ATOM 712 N N . ALA A 1 88 ? -6.901 8.459 3.245 1.00 94.94 88 ALA A N 1
ATOM 713 C CA . ALA A 1 88 ? -7.476 7.292 3.896 1.00 94.94 88 ALA A CA 1
ATOM 714 C C . ALA A 1 88 ? -9.006 7.314 3.771 1.00 94.94 88 ALA A C 1
ATOM 716 O O . ALA A 1 88 ? -9.648 8.348 3.972 1.00 94.94 88 ALA A O 1
ATOM 717 N N . ALA A 1 89 ? -9.587 6.183 3.376 1.00 95.44 89 ALA A N 1
ATOM 718 C CA . ALA A 1 89 ? -11.013 6.048 3.088 1.00 95.44 89 ALA A CA 1
ATOM 719 C C . ALA A 1 89 ? -11.424 4.565 3.066 1.00 95.44 89 ALA A C 1
ATOM 721 O O . ALA A 1 89 ? -10.552 3.703 2.928 1.00 95.44 89 ALA A O 1
ATOM 722 N N . PRO A 1 90 ? -12.731 4.246 3.146 1.00 95.69 90 PRO A N 1
ATOM 723 C CA . PRO A 1 90 ? -13.224 2.891 2.956 1.00 95.69 90 PRO A CA 1
ATOM 724 C C . PRO A 1 90 ? -12.692 2.272 1.662 1.00 95.69 90 PRO A C 1
ATOM 726 O O . PRO A 1 90 ? -12.725 2.894 0.598 1.00 95.69 90 PRO A O 1
ATOM 729 N N . GLY A 1 91 ? -12.204 1.044 1.765 1.00 94.88 91 GLY A N 1
ATOM 730 C CA . GLY A 1 91 ? -11.674 0.270 0.653 1.00 94.88 91 GLY A CA 1
ATOM 731 C C . GLY A 1 91 ? -11.403 -1.167 1.075 1.00 94.88 91 GLY A C 1
ATOM 732 O O . GLY A 1 91 ? -11.803 -1.593 2.158 1.00 94.88 91 GLY A O 1
ATOM 733 N N . SER A 1 92 ? -10.718 -1.915 0.213 1.00 95.94 92 SER A N 1
ATOM 734 C CA . SER A 1 92 ? -10.310 -3.288 0.510 1.00 95.94 92 SER A CA 1
ATOM 735 C C . SER A 1 92 ? -8.814 -3.443 0.697 1.00 95.94 92 SER A C 1
ATOM 737 O O . SER A 1 92 ? -8.001 -2.734 0.098 1.00 95.94 92 SER A O 1
ATOM 739 N N . ARG A 1 93 ? -8.441 -4.468 1.464 1.00 97.44 93 ARG A N 1
ATOM 740 C CA . ARG A 1 93 ? -7.040 -4.860 1.672 1.00 97.44 93 ARG A CA 1
ATOM 741 C C . ARG A 1 93 ? -6.299 -5.081 0.352 1.00 97.44 93 ARG A C 1
ATOM 743 O O . ARG A 1 93 ? -5.178 -4.613 0.172 1.00 97.44 93 ARG A O 1
ATOM 750 N N . LEU A 1 94 ? -6.935 -5.778 -0.595 1.00 97.25 94 LEU A N 1
ATOM 751 C CA . LEU A 1 94 ? -6.342 -6.048 -1.908 1.00 97.25 94 LEU A CA 1
ATOM 752 C C . LEU A 1 94 ? -6.203 -4.784 -2.761 1.00 97.25 94 LEU A C 1
ATOM 754 O O . LEU A 1 94 ? -5.237 -4.685 -3.518 1.00 97.25 94 LEU A O 1
ATOM 758 N N . TRP A 1 95 ? -7.123 -3.823 -2.639 1.00 96.06 95 TRP A N 1
ATOM 759 C CA . TRP A 1 95 ? -7.028 -2.535 -3.331 1.00 96.06 95 TRP A CA 1
ATOM 760 C C . TRP A 1 95 ? -5.791 -1.745 -2.895 1.00 96.06 95 TRP A C 1
ATOM 762 O O . TRP A 1 95 ? -5.047 -1.245 -3.745 1.00 96.06 95 TRP A O 1
ATOM 772 N N . ASP A 1 96 ? -5.533 -1.698 -1.588 1.00 96.44 96 ASP A N 1
ATOM 773 C CA . ASP A 1 96 ? -4.376 -0.998 -1.026 1.00 96.44 96 ASP A CA 1
ATOM 774 C C . ASP A 1 96 ? -3.062 -1.735 -1.349 1.00 96.44 96 ASP A C 1
ATOM 776 O O . ASP A 1 96 ? -2.092 -1.139 -1.822 1.00 96.44 96 ASP A O 1
ATOM 780 N N . VAL A 1 97 ? -3.055 -3.072 -1.226 1.00 97.75 97 VAL A N 1
ATOM 781 C CA . VAL A 1 97 ? -1.916 -3.925 -1.618 1.00 97.75 97 VAL A CA 1
ATOM 782 C C . VAL A 1 97 ? -1.571 -3.774 -3.100 1.00 97.75 97 VAL A C 1
ATOM 784 O O . VAL A 1 97 ? -0.392 -3.711 -3.446 1.00 97.75 97 VAL A O 1
ATOM 787 N N . ALA A 1 98 ? -2.563 -3.701 -3.990 1.00 96.06 98 ALA A N 1
ATOM 788 C CA . ALA A 1 98 ? -2.315 -3.543 -5.421 1.00 96.06 98 ALA A CA 1
ATOM 789 C C . ALA A 1 98 ? -1.582 -2.231 -5.735 1.00 96.06 98 ALA A C 1
ATOM 791 O O . ALA A 1 98 ? -0.690 -2.202 -6.587 1.00 96.06 98 ALA A O 1
ATOM 792 N N . TYR A 1 99 ? -1.925 -1.156 -5.026 1.00 94.19 99 TYR A N 1
ATOM 793 C CA . TYR A 1 99 ? -1.230 0.116 -5.168 1.00 94.19 99 TYR A CA 1
ATOM 794 C C . TYR A 1 99 ? 0.186 0.063 -4.577 1.00 94.19 99 TYR A C 1
ATOM 796 O O . TYR A 1 99 ? 1.146 0.450 -5.248 1.00 94.19 99 TYR A O 1
ATOM 804 N N . ALA A 1 100 ? 0.336 -0.527 -3.387 1.00 96.12 100 ALA A N 1
ATOM 805 C CA . ALA A 1 100 ? 1.635 -0.720 -2.752 1.00 96.12 100 ALA A CA 1
ATOM 806 C C . ALA A 1 100 ? 2.602 -1.520 -3.629 1.00 96.12 100 ALA A C 1
ATOM 808 O O . ALA A 1 100 ? 3.738 -1.099 -3.851 1.00 96.12 100 ALA A O 1
ATOM 809 N N . VAL A 1 101 ? 2.154 -2.640 -4.198 1.00 95.44 101 VAL A N 1
ATOM 810 C CA . VAL A 1 101 ? 2.968 -3.453 -5.109 1.00 95.44 101 VAL A CA 1
ATOM 811 C C . VAL A 1 101 ? 3.482 -2.617 -6.278 1.00 95.44 101 VAL A C 1
ATOM 813 O O . VAL A 1 101 ? 4.664 -2.710 -6.592 1.00 95.44 101 VAL A O 1
ATOM 816 N N . HIS A 1 102 ? 2.644 -1.772 -6.885 1.00 89.44 102 HIS A N 1
ATOM 817 C CA . HIS A 1 102 ? 3.066 -0.914 -7.992 1.00 89.44 102 HIS A CA 1
ATOM 818 C C . HIS A 1 102 ? 4.173 0.080 -7.591 1.00 89.44 102 HIS A C 1
ATOM 820 O O . HIS A 1 102 ? 5.095 0.317 -8.373 1.00 89.44 102 HIS A O 1
ATOM 826 N N . GLY A 1 103 ? 4.108 0.640 -6.378 1.00 88.81 103 GLY A N 1
ATOM 827 C CA . GLY A 1 103 ? 5.111 1.579 -5.865 1.00 88.81 103 GLY A CA 1
ATOM 828 C C . GLY A 1 103 ? 6.411 0.910 -5.399 1.00 88.81 103 GLY A C 1
ATOM 829 O O . GLY A 1 103 ? 7.505 1.361 -5.740 1.00 88.81 103 GLY A O 1
ATOM 830 N N . PHE A 1 104 ? 6.312 -0.173 -4.623 1.00 93.69 104 PHE A N 1
ATOM 831 C CA . PHE A 1 104 ? 7.456 -0.871 -4.013 1.00 93.69 104 PHE A CA 1
ATOM 832 C C . PHE A 1 104 ? 8.170 -1.839 -4.967 1.00 93.69 104 PHE A C 1
ATOM 834 O O . PHE A 1 104 ? 9.345 -2.173 -4.777 1.00 93.69 104 PHE A O 1
ATOM 841 N N . ILE A 1 105 ? 7.474 -2.293 -6.007 1.00 92.50 105 ILE A N 1
ATOM 842 C CA . ILE A 1 105 ? 8.016 -3.113 -7.086 1.00 92.50 105 ILE A CA 1
ATOM 843 C C . ILE A 1 105 ? 7.723 -2.332 -8.366 1.00 92.50 105 ILE A C 1
ATOM 845 O O . ILE A 1 105 ? 6.588 -2.366 -8.820 1.00 92.50 105 ILE A O 1
ATOM 849 N N . PRO A 1 106 ? 8.699 -1.611 -8.950 1.00 80.31 106 PRO A N 1
ATOM 850 C CA . PRO A 1 106 ? 8.464 -0.771 -10.124 1.00 80.31 106 PRO A CA 1
ATOM 851 C C . PRO A 1 106 ? 8.043 -1.608 -11.344 1.00 80.31 106 PRO A C 1
ATOM 853 O O . PRO A 1 106 ? 8.870 -2.002 -12.167 1.00 80.31 106 PRO A O 1
ATOM 856 N N . LEU A 1 107 ? 6.752 -1.926 -11.435 1.00 81.94 107 LEU A N 1
ATOM 857 C CA . LEU A 1 107 ? 6.164 -2.692 -12.523 1.00 81.94 107 LEU A CA 1
ATOM 858 C C . LEU A 1 107 ? 5.985 -1.765 -13.721 1.00 81.94 107 LEU A C 1
ATOM 860 O O . LEU A 1 107 ? 5.378 -0.699 -13.611 1.00 81.94 107 LEU A O 1
ATOM 864 N N . SER A 1 108 ? 6.487 -2.191 -14.877 1.00 80.44 108 SER A N 1
ATOM 865 C CA . SER A 1 108 ? 6.356 -1.446 -16.124 1.00 80.44 108 SER A CA 1
ATOM 866 C C . SER A 1 108 ? 5.849 -2.344 -17.243 1.00 80.44 108 SER A C 1
ATOM 868 O O . SER A 1 108 ? 6.332 -3.458 -17.434 1.00 80.44 108 SER A O 1
ATOM 870 N N . ALA A 1 109 ? 4.892 -1.836 -18.018 1.00 78.12 109 ALA A N 1
ATOM 871 C CA . ALA A 1 109 ? 4.481 -2.458 -19.275 1.00 78.12 109 ALA A CA 1
ATOM 872 C C . ALA A 1 109 ? 5.481 -2.179 -20.412 1.00 78.12 109 ALA A C 1
ATOM 874 O O . ALA A 1 109 ? 5.428 -2.835 -21.445 1.00 78.12 109 ALA A O 1
ATOM 875 N N . ASP A 1 110 ? 6.384 -1.211 -20.228 1.00 82.31 110 ASP A N 1
ATOM 876 C CA . ASP A 1 110 ? 7.459 -0.910 -21.170 1.00 82.31 110 ASP A CA 1
ATOM 877 C C . ASP A 1 110 ? 8.568 -1.966 -21.048 1.00 82.31 110 ASP A C 1
ATOM 879 O O . ASP A 1 110 ? 9.221 -1.999 -19.998 1.00 82.31 110 ASP A O 1
ATOM 883 N N . PRO A 1 111 ? 8.825 -2.783 -22.089 1.00 81.44 111 PRO A N 1
ATOM 884 C CA . PRO A 1 111 ? 9.848 -3.826 -22.050 1.00 81.44 111 PRO A CA 1
ATOM 885 C C . PRO A 1 111 ? 11.243 -3.298 -21.694 1.00 81.44 111 PRO A C 1
ATOM 887 O O . PRO A 1 111 ? 12.003 -3.988 -21.025 1.00 81.44 111 PRO A O 1
ATOM 890 N N . GLY A 1 112 ? 11.570 -2.056 -22.072 1.00 84.06 112 GLY A N 1
ATOM 891 C CA . GLY A 1 112 ? 12.864 -1.440 -21.760 1.00 84.06 112 GLY A CA 1
ATOM 892 C C . GLY A 1 112 ? 13.009 -0.978 -20.307 1.00 84.06 112 GLY A C 1
ATOM 893 O O . GLY A 1 112 ? 14.099 -0.596 -19.896 1.00 84.06 112 GLY A O 1
ATOM 894 N N . LEU A 1 113 ? 11.919 -0.989 -19.534 1.00 81.44 113 LEU A N 1
ATOM 895 C CA . LEU A 1 113 ? 11.879 -0.597 -18.121 1.00 81.44 113 LEU A CA 1
ATOM 896 C C . LEU A 1 113 ? 11.432 -1.749 -17.210 1.00 81.44 113 LEU A C 1
ATOM 898 O O . LEU A 1 113 ? 11.230 -1.541 -16.012 1.00 81.44 113 LEU A O 1
ATOM 902 N N . GLN A 1 114 ? 11.231 -2.944 -17.769 1.00 83.88 114 GLN A N 1
ATOM 903 C CA . GLN A 1 114 ? 10.855 -4.122 -17.003 1.00 83.88 114 GLN A CA 1
ATOM 904 C C . GLN A 1 114 ? 12.017 -4.596 -16.138 1.00 83.88 114 GLN A C 1
ATOM 906 O O . GLN A 1 114 ? 13.157 -4.709 -16.586 1.00 83.88 114 GLN A O 1
ATOM 911 N N . ARG A 1 115 ? 11.710 -4.916 -14.881 1.00 86.50 115 ARG A N 1
ATOM 912 C CA . ARG A 1 115 ? 12.662 -5.567 -13.986 1.00 86.50 115 ARG A CA 1
ATOM 913 C C . ARG A 1 115 ? 12.604 -7.075 -14.193 1.00 86.50 115 ARG A C 1
ATOM 915 O O . ARG A 1 115 ? 11.536 -7.668 -14.056 1.00 86.50 115 ARG A O 1
ATOM 922 N N . ALA A 1 116 ? 13.755 -7.690 -14.457 1.00 89.25 116 ALA A N 1
ATOM 923 C CA . ALA A 1 116 ? 13.861 -9.138 -14.644 1.00 89.25 116 ALA A CA 1
ATOM 924 C C . ALA A 1 116 ? 13.402 -9.935 -13.406 1.00 89.25 116 ALA A C 1
ATOM 926 O O . ALA A 1 116 ? 12.881 -11.039 -13.531 1.00 89.25 116 ALA A O 1
ATOM 927 N N . ASP A 1 117 ? 13.543 -9.360 -12.209 1.00 92.44 117 ASP A N 1
ATOM 928 C CA . ASP A 1 117 ? 13.190 -9.982 -10.933 1.00 92.44 117 ASP A CA 1
ATOM 929 C C . ASP A 1 117 ? 11.783 -9.616 -10.419 1.00 92.44 117 ASP A C 1
ATOM 931 O O . ASP A 1 117 ? 11.412 -10.017 -9.313 1.00 92.44 117 ASP A O 1
ATOM 935 N N . ALA A 1 118 ? 10.963 -8.899 -11.201 1.00 92.00 118 ALA A N 1
ATOM 936 C CA . ALA A 1 118 ? 9.654 -8.398 -10.764 1.00 92.00 118 ALA A CA 1
ATOM 937 C C . ALA A 1 118 ? 8.734 -9.499 -10.207 1.00 92.00 118 ALA A C 1
ATOM 939 O O . ALA A 1 118 ? 8.122 -9.320 -9.154 1.00 92.00 118 ALA A O 1
ATOM 940 N N . ALA A 1 119 ? 8.674 -10.656 -10.872 1.00 92.69 119 ALA A N 1
ATOM 941 C CA . ALA A 1 119 ? 7.859 -11.788 -10.429 1.00 92.69 119 ALA A CA 1
ATOM 942 C C . ALA A 1 119 ? 8.361 -12.387 -9.102 1.00 92.69 119 ALA A C 1
ATOM 944 O O . ALA A 1 119 ? 7.564 -12.714 -8.221 1.00 92.69 119 ALA A O 1
ATOM 945 N N . ALA A 1 120 ? 9.682 -12.492 -8.925 1.00 95.81 120 ALA A N 1
ATOM 946 C CA . ALA A 1 120 ? 10.274 -12.982 -7.682 1.00 95.81 120 ALA A CA 1
ATOM 947 C C . ALA A 1 120 ? 9.989 -12.024 -6.517 1.00 95.81 120 ALA A C 1
ATOM 949 O O . ALA A 1 120 ? 9.603 -12.463 -5.435 1.00 95.81 120 ALA A O 1
ATOM 950 N N . ARG A 1 121 ? 10.097 -10.714 -6.757 1.00 96.81 121 ARG A N 1
ATOM 951 C CA . ARG A 1 121 ? 9.777 -9.670 -5.775 1.00 96.81 121 ARG A CA 1
ATOM 952 C C . ARG A 1 121 ? 8.293 -9.652 -5.411 1.00 96.81 121 ARG A C 1
ATOM 954 O O . ARG A 1 121 ? 7.965 -9.537 -4.234 1.00 96.81 121 ARG A O 1
ATOM 961 N N . LEU A 1 122 ? 7.405 -9.816 -6.395 1.00 96.38 122 LEU A N 1
ATOM 962 C CA . LEU A 1 122 ? 5.963 -9.920 -6.156 1.00 96.38 122 LEU A CA 1
ATOM 963 C C . LEU A 1 122 ? 5.637 -11.120 -5.269 1.00 96.38 122 LEU A C 1
ATOM 965 O O . LEU A 1 122 ? 4.849 -10.989 -4.338 1.00 96.38 122 LEU A O 1
ATOM 969 N N . ARG A 1 123 ? 6.286 -12.263 -5.510 1.00 97.19 123 ARG A N 1
ATOM 970 C CA . ARG A 1 123 ? 6.146 -13.442 -4.654 1.00 97.19 123 ARG A CA 1
ATOM 971 C C . ARG A 1 123 ? 6.617 -13.170 -3.226 1.00 97.19 123 ARG A C 1
ATOM 973 O O . ARG A 1 123 ? 5.855 -13.424 -2.306 1.00 97.19 123 ARG A O 1
ATOM 980 N N . VAL A 1 124 ? 7.792 -12.561 -3.039 1.00 98.44 124 VAL A N 1
ATOM 981 C CA . VAL A 1 124 ? 8.286 -12.158 -1.706 1.00 98.44 124 VAL A CA 1
ATOM 982 C C . VAL A 1 124 ? 7.278 -11.270 -0.975 1.00 98.44 124 VAL A C 1
ATOM 984 O O . VAL A 1 124 ? 7.013 -11.486 0.206 1.00 98.44 124 VAL A O 1
ATOM 987 N N . PHE A 1 125 ? 6.703 -10.284 -1.666 1.00 98.56 125 PHE A N 1
ATOM 988 C CA . PHE A 1 125 ? 5.698 -9.399 -1.083 1.00 98.56 125 PHE A CA 1
ATOM 989 C C . PHE A 1 125 ? 4.418 -10.165 -0.720 1.00 98.56 125 PHE A C 1
ATOM 991 O O . PHE A 1 125 ? 3.937 -10.053 0.404 1.00 98.56 125 PHE A O 1
ATOM 998 N N . ALA A 1 126 ? 3.882 -10.960 -1.649 1.00 98.38 126 ALA A N 1
ATOM 999 C CA . ALA A 1 126 ? 2.654 -11.728 -1.454 1.00 98.38 126 ALA A CA 1
ATOM 1000 C C . ALA A 1 126 ? 2.781 -12.749 -0.314 1.00 98.38 126 ALA A C 1
ATOM 1002 O O . ALA A 1 126 ? 1.874 -12.865 0.508 1.00 98.38 126 ALA A O 1
ATOM 1003 N N . ASP A 1 127 ? 3.917 -13.447 -0.236 1.00 98.69 127 ASP A N 1
ATOM 1004 C CA . ASP A 1 127 ? 4.221 -14.413 0.822 1.00 98.69 127 ASP A CA 1
ATOM 1005 C C . ASP A 1 127 ? 4.318 -13.720 2.181 1.00 98.69 127 ASP A C 1
ATOM 1007 O O . ASP A 1 127 ? 3.695 -14.155 3.143 1.00 98.69 127 ASP A O 1
ATOM 1011 N N . ALA A 1 128 ? 5.050 -12.607 2.258 1.00 98.81 128 ALA A N 1
ATOM 101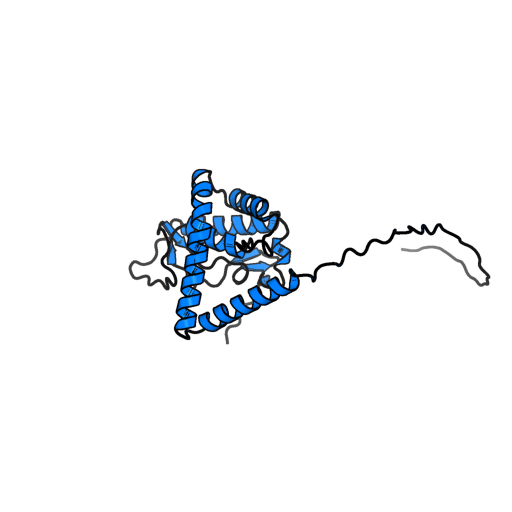2 C CA . ALA A 1 128 ? 5.247 -11.882 3.507 1.00 98.81 128 ALA A CA 1
ATOM 1013 C C . ALA A 1 128 ? 3.989 -11.154 4.001 1.00 98.81 128 ALA A C 1
ATOM 1015 O O . ALA A 1 128 ? 3.820 -11.008 5.208 1.00 98.81 128 ALA A O 1
ATOM 1016 N N . TYR A 1 129 ? 3.114 -10.714 3.093 1.00 98.81 129 TYR A N 1
ATOM 1017 C CA . TYR A 1 129 ? 1.788 -10.205 3.451 1.00 98.81 129 TYR A CA 1
ATOM 1018 C C . TYR A 1 129 ? 0.858 -11.331 3.940 1.00 98.81 129 TYR A C 1
ATOM 1020 O O . TYR A 1 129 ? -0.082 -11.080 4.690 1.00 98.81 129 TYR A O 1
ATOM 1028 N N . GLY A 1 130 ? 1.103 -12.573 3.511 1.00 98.62 130 GLY A N 1
ATOM 1029 C CA . GLY A 1 130 ? 0.235 -13.712 3.798 1.00 98.62 130 GLY A CA 1
ATOM 1030 C C . GLY A 1 130 ? -0.974 -13.786 2.868 1.00 98.62 130 GLY A C 1
ATOM 1031 O O . GLY A 1 130 ? -2.065 -14.119 3.323 1.00 98.62 130 GLY A O 1
ATOM 1032 N N . LEU A 1 131 ? -0.804 -13.443 1.583 1.00 98.44 131 LEU A N 1
ATOM 1033 C CA . LEU A 1 131 ? -1.865 -13.635 0.595 1.00 98.44 131 LEU A CA 1
ATOM 1034 C C . LEU A 1 131 ? -2.099 -15.124 0.350 1.00 98.44 131 LEU A C 1
ATOM 1036 O O . LEU A 1 131 ? -1.153 -15.860 0.035 1.00 98.44 131 LEU A O 1
ATOM 1040 N N . ASP A 1 132 ? -3.358 -15.540 0.425 1.00 97.88 132 ASP A N 1
ATOM 1041 C CA . ASP A 1 132 ? -3.776 -16.867 -0.007 1.00 97.88 132 ASP A CA 1
ATOM 1042 C C . ASP A 1 132 ? -3.830 -16.976 -1.543 1.00 97.88 132 ASP A C 1
ATOM 1044 O O . ASP A 1 132 ? -3.588 -16.027 -2.295 1.00 97.88 132 ASP A O 1
ATOM 1048 N N . GLU A 1 133 ? -4.110 -18.179 -2.023 1.00 96.81 133 GLU A N 1
ATOM 1049 C CA . GLU A 1 133 ? -4.097 -18.505 -3.444 1.00 96.81 133 GLU A CA 1
ATOM 1050 C C . GLU A 1 133 ? -5.264 -17.859 -4.229 1.00 96.81 133 GLU A C 1
ATOM 1052 O O . GLU A 1 133 ? -5.099 -17.496 -5.395 1.00 96.81 133 GLU A O 1
ATOM 1057 N N . ASP A 1 134 ? -6.422 -17.618 -3.602 1.00 97.81 134 ASP A N 1
ATOM 1058 C CA . ASP A 1 134 ? -7.513 -16.854 -4.228 1.00 97.81 134 ASP A CA 1
ATOM 1059 C C . ASP A 1 134 ? -7.146 -15.371 -4.364 1.00 97.81 134 ASP A C 1
ATOM 1061 O O . ASP A 1 134 ? -7.243 -14.770 -5.439 1.00 97.81 134 ASP A O 1
ATOM 1065 N N . GLN A 1 135 ? -6.629 -14.796 -3.283 1.00 97.56 135 GLN A N 1
ATOM 1066 C CA . GLN A 1 135 ? -6.164 -13.421 -3.220 1.00 97.56 135 GLN A CA 1
ATOM 1067 C C . GLN A 1 135 ? -5.052 -13.152 -4.239 1.00 97.56 135 GLN A C 1
ATOM 1069 O O . GLN A 1 135 ? -5.076 -12.119 -4.912 1.00 97.56 135 GLN A O 1
ATOM 1074 N N . ARG A 1 136 ? -4.113 -14.088 -4.424 1.00 97.38 136 ARG A N 1
ATOM 1075 C CA . ARG A 1 136 ? -3.059 -13.999 -5.453 1.00 97.38 136 ARG A CA 1
ATOM 1076 C C . ARG A 1 136 ? -3.633 -13.940 -6.861 1.00 97.38 136 ARG A C 1
ATOM 1078 O O . ARG A 1 136 ? -3.236 -13.070 -7.641 1.00 97.38 136 ARG A O 1
ATOM 1085 N N . ARG A 1 137 ? -4.597 -14.808 -7.183 1.00 96.56 137 ARG A N 1
ATOM 1086 C CA . ARG A 1 137 ? -5.277 -14.792 -8.489 1.00 96.56 137 ARG A CA 1
ATOM 1087 C C . ARG A 1 137 ? -6.028 -13.490 -8.735 1.00 96.56 137 ARG A C 1
ATOM 1089 O O . ARG A 1 137 ? -6.024 -12.989 -9.857 1.00 96.56 137 ARG A O 1
ATOM 1096 N N . ARG A 1 138 ? -6.637 -12.919 -7.695 1.00 95.94 138 ARG A N 1
ATOM 1097 C CA . ARG A 1 138 ? -7.360 -11.641 -7.770 1.00 95.94 138 ARG A CA 1
ATOM 1098 C C . ARG A 1 138 ? -6.431 -10.431 -7.850 1.00 95.94 138 ARG A C 1
ATOM 1100 O O . ARG A 1 138 ? -6.783 -9.448 -8.503 1.00 95.94 138 ARG A O 1
ATOM 1107 N N . LEU A 1 139 ? -5.247 -10.498 -7.240 1.00 95.25 139 LEU A N 1
ATOM 1108 C CA . LEU A 1 139 ? -4.276 -9.405 -7.230 1.00 95.25 139 LEU A CA 1
ATOM 1109 C C . LEU A 1 139 ? -3.766 -9.078 -8.638 1.00 95.25 139 LEU A C 1
ATOM 1111 O O . LEU A 1 139 ? -3.737 -7.912 -9.015 1.00 95.25 139 LEU A O 1
ATOM 1115 N N . VAL A 1 140 ? -3.399 -10.082 -9.438 1.00 90.69 140 VAL A N 1
ATOM 1116 C CA . VAL A 1 140 ? -2.807 -9.872 -10.775 1.00 90.69 140 VAL A CA 1
ATOM 1117 C C . VAL A 1 140 ? -3.661 -8.971 -11.689 1.00 90.69 140 VAL A C 1
ATOM 1119 O O . VAL A 1 140 ? -3.142 -7.958 -12.167 1.00 90.69 140 VAL A O 1
ATOM 1122 N N . PRO A 1 141 ? -4.959 -9.248 -11.932 1.00 92.25 141 PRO A N 1
ATOM 1123 C CA . PRO A 1 141 ? -5.795 -8.353 -12.730 1.00 92.25 141 PRO A CA 1
ATOM 1124 C C . PRO A 1 141 ? -6.057 -7.009 -12.031 1.00 92.25 141 PRO A C 1
ATOM 1126 O O . PRO A 1 141 ? -6.252 -5.995 -12.710 1.00 92.25 141 PRO A O 1
ATOM 1129 N N . LEU A 1 142 ? -6.046 -6.979 -10.694 1.00 93.69 142 LEU A N 1
ATOM 1130 C CA . LEU A 1 142 ? -6.257 -5.763 -9.914 1.00 93.69 142 LEU A CA 1
ATOM 1131 C C . LEU A 1 142 ? -5.083 -4.782 -10.023 1.00 93.69 142 LEU A C 1
ATOM 1133 O O . LEU A 1 142 ? -5.333 -3.584 -10.116 1.00 93.69 142 LEU A O 1
ATOM 1137 N N . LEU A 1 143 ? -3.836 -5.259 -10.118 1.00 91.62 143 LEU A N 1
ATOM 1138 C CA . LEU A 1 143 ? -2.656 -4.410 -10.351 1.00 91.62 143 LEU A CA 1
ATOM 1139 C C . LEU A 1 143 ? -2.868 -3.501 -11.565 1.00 91.62 143 LEU A C 1
ATOM 1141 O O . LEU A 1 143 ? -2.725 -2.284 -11.477 1.00 91.62 143 LEU A O 1
ATOM 1145 N N . GLY A 1 144 ? -3.305 -4.080 -12.686 1.00 89.12 144 GLY A N 1
ATOM 1146 C CA . GLY A 1 144 ? -3.582 -3.319 -13.900 1.00 89.12 144 GLY A CA 1
ATOM 1147 C C . GLY A 1 144 ? -4.707 -2.297 -13.720 1.00 89.12 144 GLY A C 1
ATOM 1148 O O . GLY A 1 144 ? -4.575 -1.161 -14.174 1.00 89.12 144 GLY A O 1
ATOM 1149 N N . ARG A 1 145 ? -5.812 -2.674 -13.059 1.00 91.38 145 ARG A N 1
ATOM 1150 C CA . ARG A 1 145 ? -6.937 -1.753 -12.807 1.00 91.38 145 ARG A CA 1
ATOM 1151 C C . ARG A 1 145 ? -6.531 -0.605 -11.887 1.00 91.38 145 ARG A C 1
ATOM 1153 O O . ARG A 1 145 ? -6.795 0.550 -12.213 1.00 91.38 145 ARG A O 1
ATOM 1160 N N . ARG A 1 146 ? -5.841 -0.906 -10.786 1.00 91.69 146 ARG A N 1
ATOM 1161 C CA . ARG A 1 146 ? -5.418 0.086 -9.798 1.00 91.69 146 ARG A CA 1
ATOM 1162 C C . ARG A 1 146 ? -4.410 1.067 -10.388 1.00 91.69 146 ARG A C 1
ATOM 1164 O O . ARG A 1 146 ? -4.619 2.274 -10.272 1.00 91.69 146 ARG A O 1
ATOM 1171 N N . THR A 1 147 ? -3.388 0.588 -11.101 1.00 87.75 147 THR A N 1
ATOM 1172 C CA . THR A 1 147 ? -2.432 1.467 -11.796 1.00 87.75 147 THR A CA 1
ATOM 1173 C C . THR A 1 147 ? -3.133 2.369 -12.816 1.00 87.75 147 THR A C 1
ATOM 1175 O O . THR A 1 147 ? -2.848 3.565 -12.861 1.00 87.75 147 THR A O 1
ATOM 1178 N N . ARG A 1 148 ? -4.092 1.842 -13.594 1.00 88.88 148 ARG A N 1
ATOM 1179 C CA . ARG A 1 148 ? -4.888 2.661 -14.526 1.00 88.88 148 ARG A CA 1
ATOM 1180 C C . ARG A 1 148 ? -5.721 3.721 -13.808 1.00 88.88 148 ARG A C 1
ATOM 1182 O O . ARG A 1 148 ? -5.697 4.866 -14.232 1.00 88.88 148 ARG A O 1
ATOM 1189 N N . SER A 1 149 ? -6.368 3.384 -12.691 1.00 91.06 149 SER A N 1
ATOM 1190 C CA . SER A 1 149 ? -7.163 4.355 -11.924 1.00 91.06 149 SER A CA 1
ATOM 1191 C C . SER A 1 149 ? -6.333 5.554 -11.445 1.00 91.06 149 SER A C 1
ATOM 1193 O O . SER A 1 149 ? -6.783 6.692 -11.539 1.00 91.06 149 SER A O 1
ATOM 1195 N N . MET A 1 150 ? -5.088 5.317 -11.007 1.00 88.38 150 MET A N 1
ATOM 1196 C CA . MET A 1 150 ? -4.170 6.393 -10.624 1.00 88.38 150 MET A CA 1
ATOM 1197 C C . MET A 1 150 ? -3.691 7.195 -11.838 1.00 88.38 150 MET A C 1
ATOM 1199 O O . MET A 1 150 ? -3.638 8.422 -11.790 1.00 88.38 150 MET A O 1
ATOM 1203 N N . HIS A 1 151 ? -3.365 6.517 -12.942 1.00 86.06 151 HIS A N 1
ATOM 1204 C CA . HIS A 1 151 ? -3.015 7.185 -14.195 1.00 86.06 151 HIS A CA 1
ATOM 1205 C C . HIS A 1 151 ? -4.133 8.124 -14.666 1.00 86.06 151 HIS A C 1
ATOM 1207 O O . HIS A 1 151 ? -3.861 9.278 -14.994 1.00 86.06 151 HIS A O 1
ATOM 1213 N N . ASP A 1 152 ? -5.374 7.643 -14.684 1.00 89.88 152 ASP A N 1
ATOM 1214 C CA . ASP A 1 152 ? -6.525 8.404 -15.160 1.00 89.88 152 ASP A CA 1
ATOM 1215 C C . ASP A 1 152 ? -6.817 9.587 -14.235 1.00 89.88 152 ASP A C 1
ATOM 1217 O O . ASP A 1 152 ? -6.967 10.705 -14.720 1.00 89.88 152 ASP A O 1
ATOM 1221 N N . PHE A 1 153 ? -6.747 9.391 -12.913 1.00 88.62 153 PHE A N 1
ATOM 1222 C CA . PHE A 1 153 ? -6.838 10.485 -11.944 1.00 88.62 153 PHE A CA 1
ATOM 1223 C C . PHE A 1 153 ? -5.787 11.575 -12.200 1.00 88.62 153 PHE A C 1
ATOM 1225 O O . PHE A 1 153 ? -6.129 12.747 -12.348 1.00 88.62 153 PHE A O 1
ATOM 1232 N N . LEU A 1 154 ? -4.504 11.211 -12.313 1.00 86.06 154 LEU A N 1
ATOM 1233 C CA . LEU A 1 154 ? -3.436 12.186 -12.556 1.00 86.06 154 LEU A CA 1
ATOM 1234 C C . LEU A 1 154 ? -3.580 12.879 -13.916 1.00 86.06 154 LEU A C 1
ATOM 1236 O O . LEU A 1 154 ? -3.290 14.071 -14.034 1.00 86.06 154 LEU A O 1
ATOM 1240 N N . ARG A 1 155 ? -4.023 12.152 -14.948 1.00 86.00 155 ARG A N 1
ATOM 1241 C CA . ARG A 1 155 ? -4.300 12.717 -16.273 1.00 86.00 155 ARG A CA 1
ATOM 1242 C C . ARG A 1 155 ? -5.419 13.751 -16.195 1.00 86.00 155 ARG A C 1
ATOM 1244 O O . ARG A 1 155 ? -5.251 14.849 -16.722 1.00 86.00 155 ARG A O 1
ATOM 1251 N N . ASP A 1 156 ? -6.518 13.415 -15.535 1.00 86.94 156 ASP A N 1
ATOM 1252 C CA . ASP A 1 156 ? -7.705 14.260 -15.455 1.00 86.94 156 ASP A CA 1
ATOM 1253 C C . ASP A 1 156 ? -7.447 15.497 -14.579 1.00 86.94 156 ASP A C 1
ATOM 1255 O O . ASP A 1 156 ? -7.826 16.607 -14.952 1.00 86.94 156 ASP A O 1
ATOM 1259 N N . GLN A 1 157 ? -6.722 15.347 -13.466 1.00 85.75 157 GLN A N 1
ATOM 1260 C CA . GLN A 1 157 ? -6.311 16.476 -12.626 1.00 85.75 157 GLN A CA 1
ATOM 1261 C C . GLN A 1 157 ? -5.325 17.403 -13.348 1.00 85.75 157 GLN A C 1
ATOM 1263 O O . GLN A 1 157 ? -5.430 18.625 -13.229 1.00 85.75 157 GLN A O 1
ATOM 1268 N N . ALA A 1 158 ? -4.399 16.846 -14.138 1.00 81.25 158 ALA A N 1
ATOM 1269 C CA . ALA A 1 158 ? -3.499 17.641 -14.969 1.00 81.25 158 ALA A CA 1
ATOM 1270 C C . ALA A 1 158 ? -4.254 18.396 -16.072 1.00 81.25 158 ALA A C 1
ATOM 1272 O O . ALA A 1 158 ? -3.969 19.564 -16.306 1.00 81.25 158 ALA A O 1
ATOM 1273 N N . ALA A 1 159 ? -5.246 17.769 -16.713 1.00 84.81 159 ALA A N 1
ATOM 1274 C CA . ALA A 1 159 ? -6.102 18.438 -17.696 1.00 84.81 159 ALA A CA 1
ATOM 1275 C C . ALA A 1 159 ? -6.916 19.595 -17.086 1.00 84.81 159 ALA A C 1
ATOM 1277 O O . ALA A 1 159 ? -7.261 20.543 -17.785 1.00 84.81 159 ALA A O 1
ATOM 1278 N N . ARG A 1 160 ? -7.194 19.535 -15.778 1.00 86.88 160 ARG A N 1
ATOM 1279 C CA . ARG A 1 160 ? -7.893 20.579 -15.012 1.00 86.88 160 ARG A CA 1
ATOM 1280 C C . ARG A 1 160 ? -6.960 21.627 -14.392 1.00 86.88 160 ARG A C 1
ATOM 1282 O O . ARG A 1 160 ? -7.454 22.502 -13.689 1.00 86.88 160 ARG A O 1
ATOM 1289 N N . GLY A 1 161 ? -5.640 21.521 -14.568 1.00 82.94 161 GLY A N 1
ATOM 1290 C CA . GLY A 1 161 ? -4.671 22.409 -13.907 1.00 82.94 161 GLY A CA 1
ATOM 1291 C C . GLY A 1 161 ? -4.723 22.343 -12.373 1.00 82.94 161 GLY A C 1
ATOM 1292 O O . GLY A 1 161 ? -4.442 23.322 -11.684 1.00 82.94 161 GLY A O 1
ATOM 1293 N N . THR A 1 162 ? -5.176 21.217 -11.809 1.00 80.69 162 THR A N 1
ATOM 1294 C CA . THR A 1 162 ? -5.379 21.093 -10.361 1.00 80.69 162 THR A CA 1
ATOM 1295 C C . THR A 1 162 ? -4.070 20.734 -9.668 1.00 80.69 162 THR A C 1
ATOM 1297 O O . THR A 1 162 ? -3.496 19.666 -9.890 1.00 80.69 162 THR A O 1
ATOM 1300 N N . GLN A 1 163 ? -3.611 21.612 -8.781 1.00 75.19 163 GLN A N 1
ATOM 1301 C CA . GLN A 1 163 ? -2.421 21.383 -7.962 1.00 75.19 163 GLN A CA 1
ATOM 1302 C C . GLN A 1 163 ? -2.749 20.534 -6.718 1.00 75.19 163 GLN A C 1
ATOM 1304 O O . GLN A 1 163 ? -3.871 20.607 -6.210 1.00 75.19 163 GLN A O 1
ATOM 1309 N N . PRO A 1 164 ? -1.806 19.713 -6.214 1.00 75.00 164 PRO A N 1
ATOM 1310 C CA . PRO A 1 164 ? -0.432 19.504 -6.707 1.00 75.00 164 PRO A CA 1
ATOM 1311 C C . PRO A 1 164 ? -0.315 18.492 -7.871 1.00 75.00 164 PRO A C 1
ATOM 1313 O O . PRO A 1 164 ? 0.776 18.220 -8.377 1.00 75.00 164 PRO A O 1
ATOM 1316 N N . TRP A 1 165 ? -1.429 17.896 -8.295 1.00 73.44 165 TRP A N 1
ATOM 1317 C CA . TRP A 1 165 ? -1.464 16.735 -9.190 1.00 73.44 165 TRP A CA 1
ATOM 1318 C C . TRP A 1 165 ? -0.967 17.017 -10.611 1.00 73.44 165 TRP A C 1
ATOM 1320 O O . TRP A 1 165 ? -0.337 16.156 -11.225 1.00 73.44 165 TRP A O 1
ATOM 1330 N N . GLU A 1 166 ? -1.194 18.224 -11.126 1.00 67.31 166 GLU A N 1
ATOM 1331 C CA . GLU A 1 166 ? -0.665 18.659 -12.420 1.00 67.31 166 GLU A CA 1
ATOM 1332 C C . GLU A 1 166 ? 0.872 18.568 -12.467 1.00 67.31 166 GLU A C 1
ATOM 1334 O O . GLU A 1 166 ? 1.441 17.988 -13.401 1.00 67.31 166 GLU A O 1
ATOM 1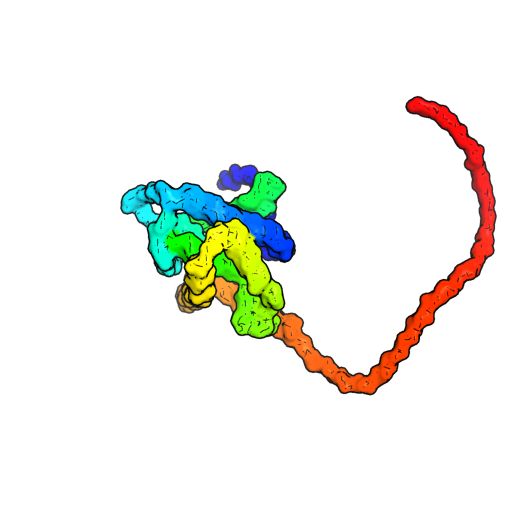339 N N . ALA A 1 167 ? 1.546 19.072 -11.427 1.00 62.50 167 ALA A N 1
ATOM 1340 C CA . ALA A 1 167 ? 3.001 19.027 -11.315 1.00 62.50 167 ALA A CA 1
ATOM 1341 C C . ALA A 1 167 ? 3.520 17.580 -11.219 1.00 62.50 167 ALA A C 1
ATOM 1343 O O . ALA A 1 167 ? 4.509 17.225 -11.872 1.00 62.50 167 ALA A O 1
ATOM 1344 N N . LEU A 1 168 ? 2.820 16.716 -10.474 1.00 67.50 168 LEU A N 1
ATOM 1345 C CA . LEU A 1 168 ? 3.144 15.289 -10.368 1.00 67.50 168 LEU A CA 1
ATOM 1346 C C . LEU A 1 168 ? 2.993 14.563 -11.714 1.00 67.50 168 LEU A C 1
ATOM 1348 O O . LEU A 1 168 ? 3.907 13.847 -12.134 1.00 67.50 168 LEU A O 1
ATOM 1352 N N . GLY A 1 169 ? 1.896 14.798 -12.439 1.00 58.50 169 GLY A N 1
ATOM 1353 C CA . GLY A 1 169 ? 1.670 14.233 -13.772 1.00 58.50 169 GLY A CA 1
ATOM 1354 C C . GLY A 1 169 ? 2.726 14.676 -14.793 1.00 58.50 169 GLY A C 1
ATOM 1355 O O . GLY A 1 169 ? 3.241 13.860 -15.566 1.00 58.50 169 GLY A O 1
ATOM 1356 N N . ALA A 1 170 ? 3.114 15.955 -14.781 1.00 58.75 170 ALA A N 1
ATOM 1357 C CA . ALA A 1 170 ? 4.186 16.480 -15.629 1.00 58.75 170 ALA A CA 1
ATOM 1358 C C . ALA A 1 170 ? 5.564 15.876 -15.286 1.00 58.75 170 ALA A C 1
ATOM 1360 O O . ALA A 1 170 ? 6.318 15.492 -16.189 1.00 58.75 170 ALA A O 1
ATOM 1361 N N . GLY A 1 171 ? 5.876 15.731 -13.995 1.00 57.84 171 GLY A N 1
ATOM 1362 C CA . GLY A 1 171 ? 7.119 15.126 -13.513 1.00 57.84 171 GLY A CA 1
ATOM 1363 C C . GLY A 1 171 ? 7.249 13.640 -13.865 1.00 57.84 171 GLY A C 1
ATOM 1364 O O . GLY A 1 171 ? 8.316 13.196 -14.298 1.00 57.84 171 GLY A O 1
ATOM 1365 N N . SER A 1 172 ? 6.165 12.870 -13.749 1.00 58.88 172 SER A N 1
ATOM 1366 C CA . SER A 1 172 ? 6.143 11.445 -14.108 1.00 58.88 172 SER A CA 1
ATOM 1367 C C . SER A 1 172 ? 6.398 11.217 -15.601 1.00 58.88 172 SER A C 1
ATOM 1369 O O . SER A 1 172 ? 7.223 10.373 -15.958 1.00 58.88 172 SER A O 1
ATOM 1371 N N . ARG A 1 173 ? 5.804 12.038 -16.482 1.00 57.25 173 ARG A N 1
ATOM 1372 C CA . ARG A 1 173 ? 6.072 12.003 -17.934 1.00 57.25 173 ARG A CA 1
ATOM 1373 C C . ARG A 1 173 ? 7.537 12.310 -18.270 1.00 57.25 173 ARG A C 1
ATOM 1375 O O . ARG A 1 173 ? 8.137 11.602 -19.079 1.00 57.25 173 ARG A O 1
ATOM 1382 N N . ARG A 1 174 ? 8.142 13.312 -17.618 1.00 52.28 174 ARG A N 1
ATOM 1383 C CA . ARG A 1 174 ? 9.571 13.642 -17.799 1.00 52.28 174 ARG A CA 1
ATOM 1384 C C . ARG A 1 174 ? 10.494 12.498 -17.364 1.00 52.28 174 ARG A C 1
ATOM 1386 O O . ARG A 1 174 ? 11.429 12.169 -18.088 1.00 52.28 174 ARG A O 1
ATOM 1393 N N . ARG A 1 175 ? 10.215 11.846 -16.229 1.00 55.31 175 ARG A N 1
ATOM 1394 C CA . ARG A 1 175 ? 11.025 10.719 -15.721 1.00 55.31 175 ARG A CA 1
ATOM 1395 C C . ARG A 1 175 ? 10.950 9.476 -16.611 1.00 55.31 175 ARG A C 1
ATOM 1397 O O . ARG A 1 175 ? 11.983 8.861 -16.870 1.00 55.31 175 ARG A O 1
ATOM 1404 N N . LEU A 1 176 ? 9.764 9.137 -17.122 1.00 53.47 176 LEU A N 1
ATOM 1405 C CA . LEU A 1 176 ? 9.591 8.065 -18.114 1.00 53.47 176 LEU A CA 1
ATOM 1406 C C . LEU A 1 176 ? 10.402 8.346 -19.391 1.00 53.47 176 LEU A C 1
ATOM 1408 O O . LEU A 1 176 ? 11.101 7.463 -19.887 1.00 53.47 176 LEU A O 1
ATOM 1412 N N . ALA A 1 177 ? 10.389 9.590 -19.879 1.00 46.59 177 ALA A N 1
ATOM 1413 C CA . ALA A 1 177 ? 11.180 9.994 -21.041 1.00 46.59 177 ALA A CA 1
ATOM 1414 C C . ALA A 1 177 ? 12.702 9.928 -20.790 1.00 46.59 177 ALA A C 1
ATOM 1416 O O . ALA A 1 177 ? 13.447 9.500 -21.672 1.00 46.59 177 ALA A O 1
ATOM 1417 N N . GLN A 1 178 ? 13.170 10.303 -19.592 1.00 40.94 178 GLN A N 1
ATOM 1418 C CA . GLN A 1 178 ? 14.585 10.217 -19.208 1.00 40.94 178 GLN A CA 1
ATOM 1419 C C . GLN A 1 178 ? 15.064 8.757 -19.155 1.00 40.94 178 GLN A C 1
ATOM 1421 O O . GLN A 1 178 ? 16.106 8.429 -19.718 1.00 40.94 178 GLN A O 1
ATOM 1426 N N . ARG A 1 179 ? 14.277 7.859 -18.544 1.00 49.81 179 ARG A N 1
ATOM 1427 C CA . ARG A 1 179 ? 14.616 6.429 -18.439 1.00 49.81 179 ARG A CA 1
ATOM 1428 C C . ARG A 1 179 ? 14.660 5.735 -19.805 1.00 49.81 179 ARG A C 1
ATOM 1430 O O . ARG A 1 179 ? 15.571 4.953 -20.054 1.00 49.81 179 ARG A O 1
ATOM 1437 N N . ARG A 1 180 ? 13.760 6.088 -20.732 1.00 50.22 180 ARG A N 1
ATOM 1438 C CA . ARG A 1 180 ? 13.802 5.594 -22.123 1.00 50.22 180 ARG A CA 1
ATOM 1439 C C . ARG A 1 180 ? 15.064 6.005 -22.885 1.00 50.22 180 ARG A C 1
ATOM 1441 O O . ARG A 1 180 ? 15.505 5.262 -23.754 1.00 50.22 180 ARG A O 1
ATOM 1448 N N . ARG A 1 181 ? 15.648 7.168 -22.577 1.00 45.72 181 ARG A N 1
ATOM 1449 C CA . ARG A 1 181 ? 16.914 7.616 -23.184 1.00 45.72 181 ARG A CA 1
ATOM 1450 C C . ARG A 1 181 ? 18.121 6.869 -22.621 1.00 45.72 181 ARG A C 1
ATOM 1452 O O . ARG A 1 181 ? 19.001 6.518 -23.390 1.00 45.72 181 ARG A O 1
ATOM 1459 N N . VAL A 1 182 ? 18.137 6.588 -21.317 1.00 42.69 182 VAL A N 1
ATOM 1460 C CA . VAL A 1 182 ? 19.236 5.852 -20.663 1.00 42.69 182 VAL A CA 1
ATOM 1461 C C . VAL A 1 182 ? 19.294 4.385 -21.114 1.00 42.69 182 VAL A C 1
ATOM 1463 O O . VAL A 1 182 ? 20.382 3.845 -21.271 1.00 42.69 182 VAL A O 1
ATOM 1466 N N . HIS A 1 183 ? 18.148 3.752 -21.391 1.00 40.00 183 HIS A N 1
ATOM 1467 C CA . HIS A 1 183 ? 18.094 2.355 -21.851 1.00 40.00 183 HIS A CA 1
ATOM 1468 C C . HIS A 1 183 ? 18.158 2.171 -23.378 1.00 40.00 183 HIS A C 1
ATOM 1470 O O . HIS A 1 183 ? 18.242 1.040 -23.850 1.00 40.00 183 HIS A O 1
ATOM 1476 N N . ARG A 1 184 ? 18.161 3.255 -24.167 1.00 36.50 184 ARG A N 1
ATOM 1477 C CA . ARG A 1 184 ? 18.430 3.203 -25.611 1.00 36.50 184 ARG A CA 1
ATOM 1478 C C . ARG A 1 184 ? 19.893 3.577 -25.851 1.00 36.50 184 ARG A C 1
ATOM 1480 O O . ARG A 1 184 ? 20.188 4.691 -26.273 1.00 36.50 184 ARG A O 1
ATOM 1487 N N . ALA A 1 185 ? 20.808 2.654 -25.554 1.00 32.66 185 ALA A N 1
ATOM 1488 C CA . ALA A 1 185 ? 22.174 2.760 -26.062 1.00 32.66 185 ALA A CA 1
ATOM 1489 C C . ALA A 1 185 ? 22.134 2.828 -27.608 1.00 32.66 185 ALA A C 1
ATOM 1491 O O . ALA A 1 185 ? 21.258 2.194 -28.212 1.00 32.66 185 ALA A O 1
ATOM 1492 N N . PRO A 1 186 ? 23.017 3.603 -28.267 1.00 32.59 186 PRO A N 1
ATOM 1493 C CA . PRO A 1 186 ? 23.126 3.560 -29.722 1.00 32.59 186 PRO A CA 1
ATOM 1494 C C . PRO A 1 186 ? 23.525 2.139 -30.154 1.00 32.59 186 PRO A C 1
ATOM 1496 O O . PRO A 1 186 ? 24.149 1.427 -29.362 1.00 32.59 186 PRO A O 1
ATOM 1499 N N . PRO A 1 187 ? 23.161 1.693 -31.372 1.00 34.84 187 PRO A N 1
ATOM 1500 C CA . PRO A 1 187 ? 23.565 0.377 -31.843 1.00 34.84 187 PRO A CA 1
ATOM 1501 C C . PRO A 1 187 ? 25.092 0.305 -31.801 1.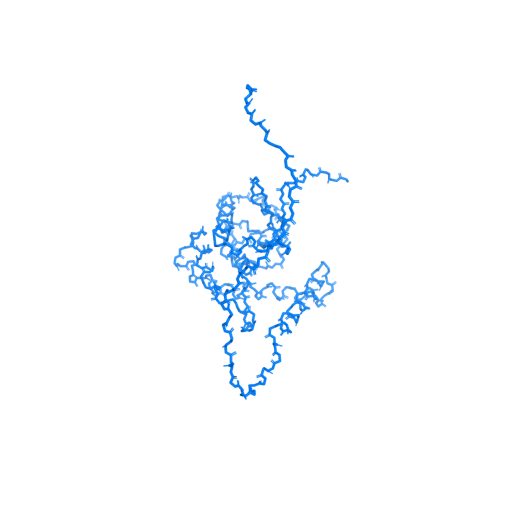00 34.84 187 PRO A C 1
ATOM 1503 O O . PRO A 1 187 ? 25.778 1.129 -32.404 1.00 34.84 187 PRO A O 1
ATOM 1506 N N . THR A 1 188 ? 25.621 -0.655 -31.047 1.00 40.66 188 THR A N 1
ATOM 1507 C CA . THR A 1 188 ? 27.025 -1.035 -31.144 1.00 40.66 188 THR A CA 1
ATOM 1508 C C . THR A 1 188 ? 27.233 -1.601 -32.536 1.00 40.66 188 THR A C 1
ATOM 1510 O O . THR A 1 188 ? 26.722 -2.676 -32.854 1.00 40.66 188 THR A O 1
ATOM 1513 N N . ASP A 1 189 ? 27.942 -0.845 -33.364 1.00 37.38 189 ASP A N 1
ATOM 1514 C CA . ASP A 1 189 ? 28.481 -1.314 -34.627 1.00 37.38 189 ASP A CA 1
ATOM 1515 C C . ASP A 1 189 ? 29.406 -2.505 -34.336 1.00 37.38 189 ASP A C 1
ATOM 1517 O O . ASP A 1 189 ? 30.461 -2.362 -33.713 1.00 37.38 189 ASP A O 1
ATOM 1521 N N . MET A 1 190 ? 28.965 -3.712 -34.694 1.00 36.41 190 MET A N 1
ATOM 1522 C CA . MET A 1 190 ? 29.781 -4.922 -34.603 1.00 36.41 190 MET A CA 1
ATOM 1523 C C . MET A 1 190 ? 30.718 -4.977 -35.811 1.00 36.41 190 MET A C 1
ATOM 1525 O O . MET A 1 190 ? 30.554 -5.794 -36.715 1.00 36.41 190 MET A O 1
ATOM 1529 N N . GLY A 1 191 ? 31.722 -4.102 -35.803 1.00 31.08 191 GLY A N 1
ATOM 1530 C CA . GLY A 1 191 ? 32.924 -4.247 -36.612 1.00 31.08 191 GLY A CA 1
ATOM 1531 C C . GLY A 1 191 ? 33.834 -5.306 -35.988 1.00 31.08 191 GLY A C 1
ATOM 1532 O O . GLY A 1 191 ? 34.392 -5.106 -34.911 1.00 31.08 191 GLY A O 1
ATOM 1533 N N . ALA A 1 192 ? 33.952 -6.454 -36.650 1.00 35.19 192 ALA A N 1
ATOM 1534 C CA . ALA A 1 192 ? 34.793 -7.569 -36.238 1.00 35.19 192 ALA A CA 1
ATOM 1535 C C . ALA A 1 192 ? 36.289 -7.190 -36.183 1.00 35.19 192 ALA A C 1
ATOM 1537 O O . ALA A 1 192 ? 36.849 -6.684 -37.153 1.00 35.19 192 ALA A O 1
ATOM 1538 N N . GLY A 1 193 ? 36.955 -7.520 -35.074 1.00 29.03 193 GLY A N 1
ATOM 1539 C CA . GLY A 1 193 ? 38.414 -7.505 -34.938 1.00 29.03 193 GLY A CA 1
ATOM 1540 C C . GLY A 1 193 ? 38.853 -8.393 -33.762 1.00 29.03 193 GLY A C 1
ATOM 1541 O O . GLY A 1 193 ? 38.197 -8.364 -32.720 1.00 29.03 193 GLY A O 1
ATOM 1542 N N . PRO A 1 194 ? 39.902 -9.231 -33.895 1.00 30.84 194 PRO A N 1
ATOM 1543 C CA . PRO A 1 194 ? 40.199 -10.262 -32.903 1.00 30.84 194 PRO A CA 1
ATOM 1544 C C . PRO A 1 194 ? 40.877 -9.682 -31.654 1.00 30.84 194 PRO A C 1
ATOM 1546 O O . PRO A 1 194 ? 41.887 -8.980 -31.736 1.00 30.84 194 PRO A O 1
ATOM 1549 N N . ALA A 1 195 ? 40.337 -10.024 -30.482 1.00 29.78 195 ALA A N 1
ATOM 1550 C CA . ALA A 1 195 ? 40.877 -9.654 -29.180 1.00 29.78 195 ALA A CA 1
ATOM 1551 C C . ALA A 1 195 ? 42.179 -10.416 -28.873 1.00 29.78 195 ALA A C 1
ATOM 1553 O O . ALA A 1 195 ? 42.210 -11.647 -28.853 1.00 29.78 195 ALA A O 1
ATOM 1554 N N . ARG A 1 196 ? 43.255 -9.672 -28.592 1.00 26.80 196 ARG A N 1
ATOM 1555 C CA . ARG A 1 196 ? 44.485 -10.189 -27.979 1.00 26.80 196 ARG A CA 1
ATOM 1556 C C . ARG A 1 196 ? 44.389 -10.021 -26.463 1.00 26.80 196 ARG A C 1
ATOM 1558 O O . ARG A 1 196 ? 44.307 -8.898 -25.976 1.00 26.80 196 ARG A O 1
ATOM 1565 N N . TRP A 1 197 ? 44.437 -11.128 -25.729 1.00 25.42 197 TRP A N 1
ATOM 1566 C CA . TRP A 1 197 ? 44.620 -11.132 -24.279 1.00 25.42 197 TRP A CA 1
ATOM 1567 C C . TRP A 1 197 ? 46.113 -11.016 -23.967 1.00 25.42 197 TRP A C 1
ATOM 1569 O O . TRP A 1 197 ? 46.889 -11.887 -24.355 1.00 25.42 197 TRP A O 1
ATOM 1579 N N . VAL A 1 198 ? 46.525 -9.948 -23.282 1.00 28.31 198 VAL A N 1
ATOM 1580 C CA . VAL A 1 198 ? 47.872 -9.839 -22.708 1.00 28.31 198 VAL A CA 1
ATOM 1581 C C . VAL A 1 198 ? 47.768 -10.131 -21.217 1.00 28.31 198 VAL A C 1
ATOM 1583 O O . VAL A 1 198 ? 47.200 -9.356 -20.453 1.00 28.31 198 VAL A O 1
ATOM 1586 N N . THR A 1 199 ? 48.314 -11.274 -20.814 1.00 29.16 199 THR A N 1
ATOM 1587 C CA . THR A 1 199 ? 48.637 -11.611 -19.426 1.00 29.16 199 THR A CA 1
ATOM 1588 C C . THR A 1 199 ? 49.921 -10.893 -19.017 1.00 29.16 199 THR A C 1
ATOM 1590 O O . THR A 1 199 ? 50.927 -11.017 -19.713 1.00 29.16 199 THR A O 1
ATOM 1593 N N . ALA A 1 200 ? 49.922 -10.203 -17.876 1.00 26.67 200 ALA A N 1
ATOM 1594 C CA . ALA A 1 200 ? 51.146 -9.717 -17.243 1.00 26.67 200 ALA A CA 1
ATOM 1595 C C . ALA A 1 200 ? 51.363 -10.439 -15.906 1.00 26.67 200 ALA A C 1
ATOM 1597 O O . ALA A 1 200 ? 50.667 -10.195 -14.921 1.00 26.67 200 ALA A O 1
ATOM 1598 N N . THR A 1 201 ? 52.332 -11.351 -15.907 1.00 27.34 201 THR A N 1
ATOM 1599 C CA . THR A 1 201 ? 52.938 -11.968 -14.727 1.00 27.34 201 THR A CA 1
ATOM 1600 C C . THR A 1 201 ? 53.989 -11.045 -14.104 1.00 27.34 201 THR A C 1
ATOM 1602 O O . THR A 1 201 ? 54.697 -10.310 -14.784 1.00 27.34 201 THR A O 1
ATOM 1605 N N . SER A 1 202 ? 54.072 -11.155 -12.784 1.00 31.95 202 SER A N 1
ATOM 1606 C CA . SER A 1 202 ? 55.051 -10.646 -11.817 1.00 31.95 202 SER A CA 1
ATOM 1607 C C . SER A 1 202 ? 56.521 -10.511 -12.253 1.00 31.95 202 SER A C 1
ATOM 1609 O O . SER A 1 202 ? 57.089 -11.433 -12.831 1.00 31.95 202 SER A O 1
ATOM 1611 N N . GLY A 1 203 ? 57.171 -9.443 -11.771 1.00 26.22 203 GLY A N 1
ATOM 1612 C CA . GLY A 1 203 ? 58.626 -9.296 -11.649 1.00 26.22 203 GLY A CA 1
ATOM 1613 C C . GLY A 1 203 ? 58.971 -8.286 -10.545 1.00 26.22 203 GLY A C 1
ATOM 1614 O O . GLY A 1 203 ? 58.428 -7.186 -10.523 1.00 26.22 203 GLY A O 1
ATOM 1615 N N . ARG A 1 204 ? 59.809 -8.695 -9.589 1.00 28.48 204 ARG A N 1
ATOM 1616 C CA . ARG A 1 204 ? 60.209 -7.985 -8.357 1.00 28.48 204 ARG A CA 1
ATOM 1617 C C . ARG A 1 204 ? 61.735 -7.741 -8.392 1.00 28.48 204 ARG A C 1
ATOM 1619 O O . ARG A 1 204 ? 62.409 -8.456 -9.127 1.00 28.48 204 ARG A O 1
ATOM 1626 N N . LEU A 1 205 ? 62.226 -6.882 -7.477 1.00 28.00 205 LEU A N 1
ATOM 1627 C CA . LEU A 1 205 ? 63.625 -6.626 -7.016 1.00 28.00 205 LEU A CA 1
ATOM 1628 C C . LEU A 1 205 ? 64.314 -5.427 -7.706 1.00 28.00 205 LEU A C 1
ATOM 1630 O O . LEU A 1 205 ? 64.149 -5.262 -8.904 1.00 28.00 205 LEU A O 1
ATOM 1634 N N . ALA A 1 206 ? 65.086 -4.537 -7.064 1.00 27.67 206 ALA A N 1
ATOM 1635 C CA . ALA A 1 206 ? 65.687 -4.389 -5.720 1.00 27.67 206 ALA A CA 1
ATOM 1636 C C . ALA A 1 206 ? 65.961 -2.866 -5.500 1.00 27.67 206 ALA A C 1
ATOM 1638 O O . ALA A 1 206 ? 66.145 -2.154 -6.481 1.00 27.67 206 ALA A O 1
ATOM 1639 N N . SER A 1 207 ? 65.738 -2.253 -4.327 1.00 29.66 207 SER A N 1
ATOM 1640 C CA . SER A 1 207 ? 66.578 -2.150 -3.107 1.00 29.66 207 SER A CA 1
ATOM 1641 C C . SER A 1 207 ? 67.918 -1.401 -3.256 1.00 29.66 207 SER A C 1
ATOM 1643 O O . SER A 1 207 ? 68.784 -1.830 -4.008 1.00 29.66 207 SER A O 1
ATOM 1645 N N . ALA A 1 208 ? 68.059 -0.326 -2.468 1.00 28.94 208 ALA A N 1
ATOM 1646 C CA . ALA A 1 208 ? 69.232 0.085 -1.678 1.00 28.94 208 ALA A CA 1
ATOM 1647 C C . ALA A 1 208 ? 68.715 1.146 -0.671 1.00 28.94 208 ALA A C 1
ATOM 1649 O O . ALA A 1 208 ? 68.054 2.091 -1.097 1.00 28.94 208 ALA A O 1
ATOM 1650 N N . ASP A 1 209 ? 68.638 0.838 0.631 1.00 33.88 209 ASP A N 1
ATOM 1651 C CA . ASP A 1 209 ? 69.668 1.103 1.668 1.00 33.88 209 ASP A CA 1
ATOM 1652 C C . ASP A 1 209 ? 69.855 2.624 1.909 1.00 33.88 209 ASP A C 1
ATOM 1654 O O . ASP A 1 209 ? 69.924 3.397 0.966 1.00 33.88 209 ASP A O 1
ATOM 1658 N N . ASP A 1 210 ? 69.910 3.166 3.128 1.00 33.12 210 ASP A N 1
ATOM 1659 C CA . ASP A 1 210 ? 70.525 2.612 4.330 1.00 33.12 210 ASP A CA 1
ATOM 1660 C C . ASP A 1 210 ? 70.129 3.388 5.613 1.00 33.12 210 ASP A C 1
ATOM 1662 O O . ASP A 1 210 ? 69.907 4.594 5.542 1.00 33.12 210 ASP A O 1
ATOM 1666 N N . ARG A 1 211 ? 70.105 2.650 6.742 1.00 32.62 211 ARG A N 1
ATOM 1667 C CA . ARG A 1 211 ? 70.424 2.961 8.170 1.00 32.62 211 ARG A CA 1
ATOM 1668 C C . ARG A 1 211 ? 70.023 4.319 8.794 1.00 32.62 211 ARG A C 1
ATOM 1670 O O . ARG A 1 211 ? 70.163 5.372 8.202 1.00 32.62 211 ARG A O 1
ATOM 1677 N N . SER A 1 212 ? 69.589 4.399 10.054 1.00 33.41 212 SER A N 1
ATOM 1678 C CA . SER A 1 212 ? 69.995 3.688 11.285 1.00 33.41 212 SER A CA 1
ATOM 1679 C C . SER A 1 212 ? 68.869 3.790 12.340 1.00 33.41 212 SER A C 1
ATOM 1681 O O . SER A 1 212 ? 68.114 4.753 12.332 1.00 33.41 212 SER A O 1
ATOM 1683 N N . GLY A 1 213 ? 68.599 2.744 13.136 1.00 29.08 213 GLY A N 1
ATOM 1684 C CA . GLY A 1 213 ? 69.045 2.624 14.543 1.00 29.08 213 GLY A CA 1
ATOM 1685 C C . GLY A 1 213 ? 68.070 3.368 15.477 1.00 29.08 213 GLY A C 1
ATOM 1686 O O . GLY A 1 213 ? 67.904 4.562 15.330 1.00 29.08 213 GLY A O 1
ATOM 1687 N N . GLU A 1 214 ? 67.317 2.765 16.396 1.00 34.22 214 GLU A N 1
ATOM 1688 C CA . GLU A 1 214 ? 67.730 1.857 17.467 1.00 34.22 214 GLU A CA 1
ATOM 1689 C C . GLU A 1 214 ? 66.548 1.012 17.992 1.00 34.22 214 GLU A C 1
ATOM 1691 O O . GLU A 1 214 ? 65.379 1.389 17.912 1.00 34.22 214 GLU A O 1
ATOM 1696 N N . ARG A 1 215 ? 66.891 -0.150 18.561 1.00 34.69 215 ARG A N 1
ATOM 1697 C CA . ARG A 1 215 ? 66.048 -0.998 19.420 1.00 34.69 215 ARG A CA 1
ATOM 1698 C C . ARG A 1 215 ? 66.043 -0.437 20.850 1.00 34.69 215 ARG A C 1
ATOM 1700 O O . ARG A 1 215 ? 67.109 -0.038 21.296 1.00 34.69 215 ARG A O 1
ATOM 1707 N N . PHE A 1 216 ? 64.940 -0.566 21.595 1.00 31.23 216 PHE A N 1
ATOM 1708 C CA . PHE A 1 216 ? 64.804 -1.516 22.726 1.00 31.23 216 PHE A CA 1
ATOM 1709 C C . PHE A 1 216 ? 63.468 -1.344 23.489 1.00 31.23 216 PHE A C 1
ATOM 1711 O O . PHE A 1 216 ? 63.209 -0.326 24.112 1.00 31.23 216 PHE A O 1
ATOM 1718 N N . ASP A 1 217 ? 62.621 -2.360 23.337 1.00 35.94 217 ASP A N 1
ATOM 1719 C CA . ASP A 1 217 ? 61.941 -3.230 24.316 1.00 35.94 217 ASP A CA 1
ATOM 1720 C C . ASP A 1 217 ? 61.538 -2.827 25.769 1.00 35.94 217 ASP A C 1
ATOM 1722 O O . ASP A 1 217 ? 62.239 -2.139 26.502 1.00 35.94 217 ASP A O 1
ATOM 1726 N N . LEU A 1 218 ? 60.457 -3.516 26.177 1.00 35.06 218 LEU A N 1
ATOM 1727 C CA . LEU A 1 218 ? 59.937 -3.929 27.495 1.00 35.06 218 LEU A CA 1
ATOM 1728 C C . LEU A 1 218 ? 59.180 -2.964 28.425 1.00 35.06 218 LEU A C 1
ATOM 1730 O O . LEU A 1 218 ? 59.744 -2.277 29.267 1.00 35.06 218 LEU A O 1
ATOM 1734 N N . SER A 1 219 ? 57.871 -3.245 28.481 1.00 36.44 219 SER A N 1
ATOM 1735 C CA . SER A 1 219 ? 57.069 -3.472 29.698 1.00 36.44 219 SER A CA 1
ATOM 1736 C C . SER A 1 219 ? 56.827 -2.301 30.659 1.00 36.44 219 SER A C 1
ATOM 1738 O O . SER A 1 219 ? 57.745 -1.811 31.310 1.00 36.44 219 SER A O 1
ATOM 1740 N N . ARG A 1 220 ? 55.544 -1.995 30.899 1.00 40.22 220 ARG A N 1
ATOM 1741 C CA . ARG A 1 220 ? 54.866 -2.156 32.204 1.00 40.22 220 ARG A CA 1
ATOM 1742 C C . ARG A 1 220 ? 53.439 -1.591 32.162 1.00 40.22 220 ARG A C 1
ATOM 1744 O O . ARG A 1 220 ? 53.251 -0.487 31.670 1.00 40.22 220 ARG A O 1
ATOM 1751 N N . SER A 1 221 ? 52.540 -2.391 32.747 1.00 48.78 221 SER A N 1
ATOM 1752 C CA . SER A 1 221 ? 51.290 -2.074 33.465 1.00 48.78 221 SER A CA 1
ATOM 1753 C C . SER A 1 221 ? 50.195 -1.256 32.785 1.00 48.78 221 SER A C 1
ATOM 1755 O O . SER A 1 221 ? 50.388 -0.045 32.569 1.00 48.78 221 SER A O 1
#

Foldseek 3Di:
DDDDPPAQWDQCPDPNLVLLVDLVSLLVLLLVLLVVFVVFQPPDDDPPDDAPQLFDAAAFSGQAQLQQASRQWIDHPVDIDGDDSRRGGGYDSLLNVLNHLCHSQVDDPPPLPHDPCSVVSVCSSCVSNVPDPVSVVVNVVSNVVSVVRVLVSLVVCLVVVHPPSVVVNVVVVVVVVVSVVVSPDPDDDPPDDDDDDDDDDDDDDDDDDDDDDDDDDDDDD

Sequence (221 aa):
MKYWASPSGTVVWSDRFDLLELPWRLARVARLIRDFHDAVQDFTPPPDARWRALIPAEGGDIIAHNDLAPWNLVAGEQGWVFIDWDAAAPGSRLWDVAYAVHGFIPLSADPGLQRADAAARLRVFADAYGLDEDQRRRLVPLLGRRTRSMHDFLRDQAARGTQPWEALGAGSRRRLAQRRRVHRAPPTDMGAGPARWVTATSGRLASADDRSGERFDLSRS

InterPro domains:
  IPR002575 Aminoglycoside phosphotransferase [PF01636] (11-120)
  IPR011009 Protein kinase-like domain superfamily [SSF56112] (22-145)